Protein AF-A0A6C0JL70-F1 (afdb_monomer_lite)

pLDDT: mean 78.95, std 21.47, range [24.7, 98.5]

Radius of gyration: 22.07 Å; chains: 1; bounding box: 58×32×61 Å

Secondary structure (DSSP, 8-state):
-HHHHHHH--SS-SSS-HHHHHTS--TT--S-EEEEGGGGG--SHHHHHHHHHTT----EEEETTEEEETTTTEEESSHHHHHHHTT--GGGEEEEE--TTSB-TTSPBPPPEEEEHHHHHHHTTPPPPPP--PPTTPPEEEEEE-TTS-EEEEEP-------S-SS-------------STT-----SSGGGSPTT-EEEEEE-

Sequence (205 aa):
MDNFLLNKWNGYNFGKTFAEIANGDDMYTNDPYFFLDRELDYTNRKEWLEAKRNGLIRHVKPYRKKWLDYVVGKEFNTLQEWVTDCGGTLDDVRYGVNRVHQTNWRGQPLQAKLVCLSHFLRQIGYEEARHINVPVGKVVSCRIENPDGSAVIGSTINKWAMPIHTDRQYIHDIIRFPMNNGGRDEYYYCPSEMPKGTKVVFSYD

Foldseek 3Di:
DLQQQLVLDPPFDSVDDPCLLLVHPDPPQGRKWKWFQQLLVQQEQVSNVVCLVVVQTWTWDHDPCWIAGPSVGDTHNDPQRRQVVNVHGLQRMWITDDQSHDADPVRHGDHTRTDRPVSNCVSSPNDDDDDDDDPPPWFKKKWKQAPVRDIFTFGQPPPDPDPDDDPDDPPPRQGWTADPDDDDRDTDRDPVVGPPPMDMDMDID

Structure (mmCIF, N/CA/C/O backbone):
data_AF-A0A6C0JL70-F1
#
_entry.id   AF-A0A6C0JL70-F1
#
loop_
_atom_site.group_PDB
_atom_site.id
_atom_site.type_symbol
_atom_site.label_atom_id
_atom_site.label_alt_id
_atom_site.label_comp_id
_atom_site.label_asym_id
_atom_site.label_entity_id
_atom_site.label_seq_id
_atom_site.pdbx_PDB_ins_code
_atom_site.Cartn_x
_atom_site.Cartn_y
_atom_site.Cartn_z
_atom_site.occupancy
_atom_site.B_iso_or_equiv
_atom_site.auth_seq_id
_atom_site.auth_comp_id
_atom_site.auth_asym_id
_atom_site.auth_atom_id
_atom_site.pdbx_PDB_model_num
ATOM 1 N N . MET A 1 1 ? -7.262 -0.945 9.365 1.00 89.88 1 MET A N 1
ATOM 2 C CA . MET A 1 1 ? -5.961 -0.650 8.728 1.00 89.88 1 MET A CA 1
ATOM 3 C C . MET A 1 1 ? -5.895 0.746 8.104 1.00 89.88 1 MET A C 1
ATOM 5 O O . MET A 1 1 ? -5.068 1.533 8.540 1.00 89.88 1 MET A O 1
ATOM 9 N N . ASP A 1 2 ? -6.743 1.094 7.131 1.00 93.00 2 ASP A N 1
ATOM 10 C CA . ASP A 1 2 ? -6.617 2.335 6.338 1.00 93.00 2 ASP A CA 1
ATOM 11 C C . ASP A 1 2 ? -6.534 3.624 7.150 1.00 93.00 2 ASP A C 1
ATOM 13 O O . ASP A 1 2 ? -5.561 4.360 7.022 1.00 93.00 2 ASP A O 1
ATOM 17 N N . ASN A 1 3 ? -7.501 3.873 8.038 1.00 89.88 3 ASN A N 1
ATOM 18 C CA . ASN A 1 3 ? -7.495 5.076 8.878 1.00 89.88 3 ASN A CA 1
ATOM 19 C C . ASN A 1 3 ? -6.218 5.181 9.720 1.00 89.88 3 ASN A C 1
ATOM 21 O O . ASN A 1 3 ? -5.673 6.268 9.874 1.00 89.88 3 ASN A O 1
ATOM 25 N N . PHE A 1 4 ? -5.708 4.053 10.225 1.00 91.88 4 PHE A N 1
ATOM 26 C CA . PHE A 1 4 ? -4.444 4.027 10.955 1.00 91.88 4 PHE A CA 1
ATOM 27 C C . PHE A 1 4 ? -3.279 4.464 10.056 1.00 91.88 4 PHE A C 1
ATOM 29 O O . PHE A 1 4 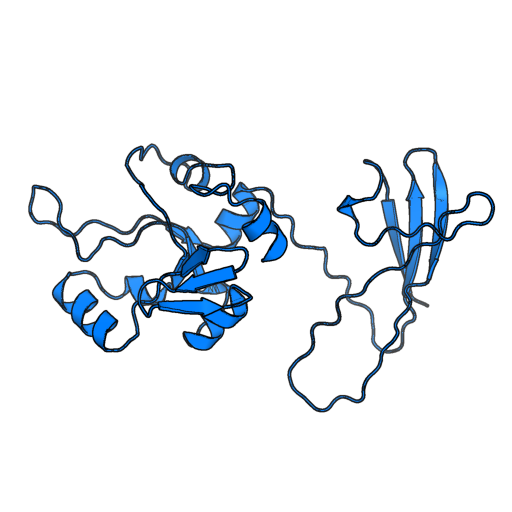? -2.527 5.358 10.435 1.00 91.88 4 PHE A O 1
ATOM 36 N N . LEU A 1 5 ? -3.162 3.891 8.853 1.00 93.69 5 LEU A N 1
ATOM 37 C CA . LEU A 1 5 ? -2.104 4.235 7.898 1.00 93.69 5 LEU A CA 1
ATOM 38 C C . LEU A 1 5 ? -2.181 5.699 7.460 1.00 93.69 5 LEU A C 1
ATOM 40 O O . LEU A 1 5 ? -1.180 6.411 7.508 1.00 93.69 5 LEU A O 1
ATOM 44 N N . LEU A 1 6 ? -3.370 6.163 7.078 1.00 93.00 6 LEU A N 1
ATOM 45 C CA . LEU A 1 6 ? -3.597 7.530 6.615 1.00 93.00 6 LEU A CA 1
ATOM 46 C C . LEU A 1 6 ? -3.336 8.563 7.718 1.00 93.00 6 LEU A C 1
ATOM 48 O O . LEU A 1 6 ? -2.805 9.629 7.421 1.00 93.00 6 LEU A O 1
ATOM 52 N N . ASN A 1 7 ? -3.645 8.243 8.979 1.00 91.38 7 ASN A N 1
ATOM 53 C CA . ASN A 1 7 ? -3.335 9.106 10.123 1.00 91.38 7 ASN A CA 1
ATOM 54 C C . ASN A 1 7 ? -1.847 9.066 10.511 1.00 91.38 7 ASN A C 1
ATOM 56 O O . ASN A 1 7 ? -1.322 10.055 11.017 1.00 91.38 7 ASN A O 1
ATOM 60 N N . LYS A 1 8 ? -1.157 7.939 10.286 1.00 93.00 8 LYS A N 1
ATOM 61 C CA . LYS A 1 8 ? 0.294 7.802 10.510 1.00 93.00 8 LYS A CA 1
ATOM 62 C C . LYS A 1 8 ? 1.136 8.521 9.458 1.00 93.00 8 LYS A C 1
ATOM 64 O O . LYS A 1 8 ? 2.293 8.832 9.736 1.00 93.00 8 LYS A O 1
ATOM 69 N N . TRP A 1 9 ? 0.594 8.740 8.264 1.00 94.00 9 TRP A N 1
ATOM 70 C CA . TRP A 1 9 ? 1.307 9.367 7.159 1.00 94.00 9 TRP A CA 1
ATOM 71 C C . TRP A 1 9 ? 1.554 10.860 7.409 1.00 94.00 9 TRP A C 1
ATOM 73 O O . TRP A 1 9 ? 0.617 11.652 7.491 1.00 94.00 9 TRP A O 1
ATOM 83 N N . ASN A 1 10 ? 2.824 11.266 7.460 1.00 90.62 10 ASN A N 1
ATOM 84 C CA . ASN A 1 10 ? 3.228 12.661 7.697 1.00 90.62 10 ASN A CA 1
ATOM 85 C C . ASN A 1 10 ? 3.577 13.445 6.415 1.00 90.62 10 ASN A C 1
ATOM 87 O O . ASN A 1 10 ? 4.132 14.538 6.498 1.00 90.62 10 ASN A O 1
ATOM 91 N N . GLY A 1 11 ? 3.291 12.887 5.235 1.00 89.75 11 GLY A N 1
ATOM 92 C CA . GLY A 1 11 ? 3.696 13.451 3.942 1.00 89.75 11 GLY A CA 1
ATOM 93 C C . GLY A 1 11 ? 4.930 12.790 3.327 1.00 89.75 11 GLY A C 1
ATOM 94 O O . GLY A 1 11 ? 5.100 12.886 2.114 1.00 89.75 11 GLY A O 1
ATOM 95 N N . TYR A 1 12 ? 5.730 12.080 4.128 1.00 87.31 12 TYR A N 1
ATOM 96 C CA . TYR A 1 12 ? 6.974 11.434 3.690 1.00 87.31 12 TYR A CA 1
ATOM 97 C C . TYR A 1 12 ? 7.084 9.969 4.122 1.00 87.31 12 TYR A C 1
ATOM 99 O O . TYR A 1 12 ? 7.612 9.140 3.384 1.00 87.31 12 TYR A O 1
ATOM 107 N N . ASN A 1 13 ? 6.622 9.636 5.329 1.00 92.06 13 ASN A N 1
ATOM 108 C CA . ASN A 1 13 ? 6.686 8.289 5.886 1.00 92.06 13 ASN A CA 1
ATOM 109 C C . ASN A 1 13 ? 5.572 8.036 6.923 1.00 92.06 13 ASN A C 1
ATOM 111 O O . ASN A 1 13 ? 4.728 8.894 7.183 1.00 92.06 13 ASN A O 1
ATOM 115 N N . PHE A 1 14 ? 5.581 6.841 7.520 1.00 94.81 14 PHE A N 1
ATOM 116 C CA . PHE A 1 14 ? 4.606 6.387 8.524 1.00 94.81 14 PHE A CA 1
ATOM 117 C C . PHE A 1 14 ? 5.171 6.432 9.955 1.00 94.81 14 PHE A C 1
ATOM 119 O O . PHE A 1 14 ? 4.911 5.553 10.778 1.00 94.81 14 PHE A O 1
ATOM 126 N N . GLY A 1 15 ? 6.007 7.431 10.252 1.00 93.19 15 GLY A N 1
ATOM 127 C CA . GLY A 1 15 ? 6.705 7.579 11.534 1.00 93.19 15 GLY A CA 1
ATOM 128 C C . GLY A 1 15 ? 7.980 6.741 11.672 1.00 93.19 15 GLY A C 1
ATOM 129 O O . GLY A 1 15 ? 8.641 6.830 12.699 1.00 93.19 15 GLY A O 1
ATOM 130 N N . LYS A 1 16 ? 8.319 5.951 10.650 1.00 93.12 16 LYS A N 1
ATOM 131 C CA . LYS A 1 16 ? 9.600 5.259 10.474 1.00 93.12 16 LYS A CA 1
ATOM 132 C C . LYS A 1 16 ? 10.028 5.368 9.017 1.00 93.12 16 LYS A C 1
ATOM 134 O O . LYS A 1 16 ? 9.185 5.303 8.118 1.00 93.12 16 LYS A O 1
ATOM 139 N N . THR A 1 17 ? 11.319 5.526 8.783 1.00 92.75 17 THR A N 1
ATOM 140 C CA . THR A 1 17 ? 11.943 5.425 7.462 1.00 92.75 17 THR A CA 1
ATOM 141 C C . T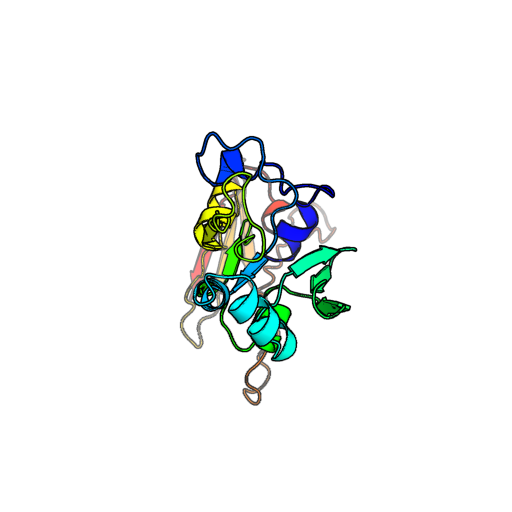HR A 1 17 ? 11.836 3.999 6.920 1.00 92.75 17 THR A C 1
ATOM 143 O O . THR A 1 17 ? 11.630 3.038 7.664 1.00 92.75 17 THR A O 1
ATOM 146 N N . PHE A 1 18 ? 11.988 3.839 5.603 1.00 92.62 18 PHE A N 1
ATOM 147 C CA . PHE A 1 18 ? 12.009 2.500 5.015 1.00 92.62 18 PHE A CA 1
ATOM 148 C C . PHE A 1 18 ? 13.196 1.667 5.518 1.00 92.62 18 PHE A C 1
ATOM 150 O O . PHE A 1 18 ? 13.017 0.484 5.779 1.00 92.62 18 PHE A O 1
ATOM 157 N N . ALA A 1 19 ? 14.367 2.281 5.719 1.00 91.38 19 ALA A N 1
ATOM 158 C CA . ALA A 1 19 ? 15.552 1.624 6.273 1.00 91.38 19 ALA A CA 1
ATOM 159 C C . ALA A 1 19 ? 15.268 0.982 7.645 1.00 91.38 19 ALA A C 1
ATOM 161 O O . ALA A 1 19 ? 15.552 -0.198 7.852 1.00 91.38 19 ALA A O 1
ATOM 162 N N . GLU A 1 20 ? 14.607 1.724 8.542 1.00 93.06 20 GLU A N 1
ATOM 163 C CA . GLU A 1 20 ? 14.184 1.223 9.858 1.00 93.06 20 GLU A CA 1
ATOM 164 C C . GLU A 1 20 ? 13.152 0.093 9.754 1.00 93.06 20 GLU A C 1
ATOM 166 O O . GLU A 1 20 ? 13.172 -0.838 10.553 1.00 93.06 20 GLU A O 1
ATOM 171 N N . ILE A 1 21 ? 12.240 0.156 8.781 1.00 93.75 21 ILE A N 1
ATOM 172 C CA . ILE A 1 21 ? 11.229 -0.889 8.559 1.00 93.75 21 ILE A CA 1
ATOM 173 C C . ILE A 1 21 ? 11.872 -2.158 7.983 1.00 93.75 21 ILE A C 1
ATOM 175 O O . ILE A 1 21 ? 11.523 -3.262 8.391 1.00 93.75 21 ILE A O 1
ATOM 179 N N . ALA A 1 22 ? 12.792 -2.009 7.033 1.00 91.12 22 ALA A N 1
ATOM 180 C CA . ALA A 1 22 ? 13.439 -3.109 6.328 1.00 91.12 22 ALA A CA 1
ATOM 181 C C . ALA A 1 22 ? 14.628 -3.715 7.095 1.00 91.12 22 ALA A C 1
ATOM 183 O O . ALA A 1 22 ? 15.179 -4.715 6.643 1.00 91.12 22 ALA A O 1
ATOM 184 N N . ASN A 1 23 ? 15.012 -3.143 8.244 1.00 87.50 23 ASN A N 1
ATOM 185 C CA . ASN A 1 23 ? 16.219 -3.494 9.004 1.00 87.50 23 ASN A CA 1
ATOM 186 C C . ASN A 1 23 ? 17.493 -3.462 8.139 1.00 87.50 23 ASN A C 1
ATOM 188 O O . ASN A 1 23 ? 18.307 -4.383 8.193 1.00 87.50 23 ASN A O 1
ATOM 192 N N . GLY A 1 24 ? 17.645 -2.433 7.303 1.00 81.50 24 GLY A N 1
ATOM 193 C CA . GLY A 1 24 ? 18.775 -2.316 6.380 1.00 81.50 24 GLY A CA 1
ATOM 194 C C . GLY A 1 24 ? 19.428 -0.938 6.406 1.00 81.50 24 GLY A C 1
ATOM 195 O O . GLY A 1 24 ? 18.759 0.061 6.642 1.00 81.50 24 GLY A O 1
ATOM 196 N N . ASP A 1 25 ? 20.719 -0.884 6.075 1.00 69.38 25 ASP A N 1
ATOM 197 C CA . ASP A 1 25 ? 21.550 0.336 6.076 1.00 69.38 25 ASP A CA 1
ATOM 198 C C . ASP A 1 25 ? 21.292 1.286 4.889 1.00 69.38 25 ASP A C 1
ATOM 200 O O . ASP A 1 25 ? 22.091 2.177 4.591 1.00 69.38 25 ASP A O 1
ATOM 204 N N . ASP A 1 26 ? 20.200 1.100 4.145 1.00 66.44 26 ASP A N 1
ATOM 205 C CA . ASP A 1 26 ? 20.019 1.815 2.888 1.00 66.44 26 ASP A CA 1
ATOM 206 C C . ASP A 1 26 ? 19.427 3.215 3.073 1.00 66.44 26 ASP A C 1
ATOM 208 O O . ASP A 1 26 ? 18.211 3.420 3.046 1.00 66.44 26 ASP A O 1
ATOM 212 N N . MET A 1 27 ? 20.322 4.196 3.188 1.00 57.25 27 MET A N 1
ATOM 213 C CA . MET A 1 27 ? 19.994 5.621 3.296 1.00 57.25 27 MET A CA 1
ATOM 214 C C . MET A 1 27 ? 19.335 6.213 2.035 1.00 57.25 27 MET A C 1
ATOM 216 O O . MET A 1 27 ? 18.880 7.353 2.078 1.00 57.25 27 MET A O 1
ATOM 220 N N . TYR A 1 28 ? 19.267 5.480 0.914 1.00 61.19 28 TYR A N 1
ATOM 221 C CA . TYR A 1 28 ? 18.862 6.033 -0.389 1.00 61.19 28 TYR A CA 1
ATOM 222 C C . TYR A 1 28 ? 17.482 5.592 -0.878 1.00 61.19 28 TYR A C 1
ATOM 224 O O . TYR A 1 28 ? 17.118 5.845 -2.031 1.00 61.19 28 TYR A O 1
ATOM 232 N N . THR A 1 29 ? 16.678 4.965 -0.018 1.00 71.81 29 THR A N 1
ATOM 233 C CA . THR A 1 29 ? 15.314 4.577 -0.392 1.00 71.81 29 THR A CA 1
ATOM 234 C C . THR A 1 29 ? 14.353 5.763 -0.268 1.00 71.81 29 THR A C 1
ATOM 236 O O . THR A 1 29 ? 13.529 5.823 0.644 1.00 71.81 29 THR A O 1
ATOM 239 N N . ASN A 1 30 ? 14.474 6.731 -1.180 1.00 77.25 30 ASN A N 1
ATOM 240 C CA . ASN A 1 30 ? 13.560 7.870 -1.244 1.00 77.25 30 ASN A CA 1
ATOM 241 C C . ASN A 1 30 ? 12.204 7.435 -1.823 1.00 77.25 30 ASN A C 1
ATOM 243 O O . ASN A 1 30 ? 12.140 6.753 -2.852 1.00 77.25 30 ASN A O 1
ATOM 247 N N . ASP A 1 31 ? 11.134 7.873 -1.159 1.00 88.31 31 ASP A N 1
ATOM 248 C CA . ASP A 1 31 ? 9.734 7.709 -1.559 1.00 88.31 31 ASP A CA 1
ATOM 249 C C . ASP A 1 31 ? 9.292 6.250 -1.782 1.00 88.31 31 ASP A C 1
ATOM 251 O O . ASP A 1 31 ? 8.969 5.865 -2.913 1.00 88.31 31 ASP A O 1
ATOM 255 N N . PRO A 1 32 ? 9.260 5.420 -0.721 1.00 94.50 32 PRO A N 1
ATOM 256 C CA . PRO A 1 32 ? 8.637 4.105 -0.795 1.00 94.50 32 PRO A CA 1
ATOM 257 C C . PRO A 1 32 ? 7.135 4.219 -1.101 1.00 94.50 32 PRO A C 1
ATOM 259 O O . PRO A 1 32 ? 6.462 5.187 -0.738 1.00 94.50 32 PRO A O 1
ATOM 262 N N . TYR A 1 33 ? 6.599 3.198 -1.755 1.00 96.75 33 TYR A N 1
ATOM 263 C CA . TYR A 1 33 ? 5.195 3.094 -2.138 1.00 96.75 33 TYR A CA 1
ATOM 264 C C . TYR A 1 33 ? 4.703 1.659 -1.968 1.00 96.75 33 TYR A C 1
ATOM 266 O O . TYR A 1 33 ? 5.491 0.732 -1.759 1.00 96.75 33 TYR A O 1
ATOM 27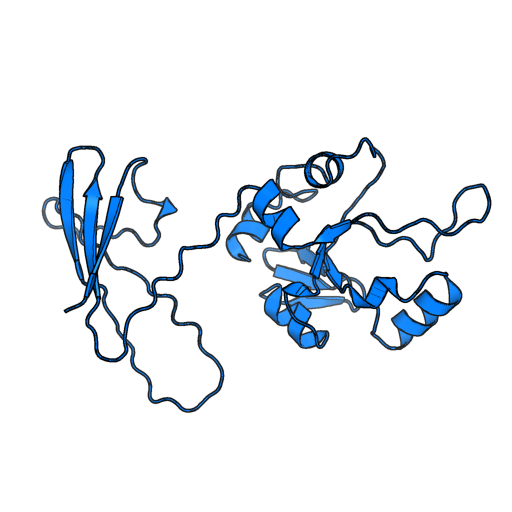4 N N . PHE A 1 34 ? 3.386 1.481 -2.048 1.00 98.06 34 PHE A N 1
ATOM 275 C CA . PHE A 1 34 ? 2.786 0.156 -2.103 1.00 98.06 34 PHE A CA 1
ATOM 276 C C . PHE A 1 34 ? 2.650 -0.291 -3.557 1.00 98.06 34 PHE A C 1
ATOM 278 O O . PHE A 1 34 ? 2.284 0.503 -4.425 1.00 98.06 34 PHE A O 1
ATOM 285 N N . PHE A 1 35 ? 2.954 -1.556 -3.814 1.00 98.12 35 PHE A N 1
ATOM 286 C CA . PHE A 1 35 ? 2.847 -2.200 -5.123 1.00 98.12 35 PHE A CA 1
ATOM 287 C C . PHE A 1 35 ? 2.509 -3.685 -4.940 1.00 98.12 35 PHE A C 1
ATOM 289 O O . PHE A 1 35 ? 2.512 -4.183 -3.811 1.00 98.12 35 PHE A O 1
ATOM 296 N N . LEU A 1 36 ? 2.178 -4.384 -6.025 1.00 98.00 36 LEU A N 1
ATOM 297 C CA . LEU A 1 36 ? 1.817 -5.804 -5.971 1.00 98.00 36 LEU A CA 1
ATOM 298 C C . LEU A 1 36 ? 3.008 -6.717 -6.268 1.00 98.00 36 LEU A C 1
ATOM 300 O O . LEU A 1 36 ? 3.853 -6.390 -7.097 1.00 98.00 36 LEU A O 1
ATOM 304 N N . ASP A 1 37 ? 3.033 -7.892 -5.642 1.00 97.69 37 ASP A N 1
ATOM 305 C CA . ASP A 1 37 ? 4.117 -8.874 -5.768 1.00 97.69 37 ASP A CA 1
ATOM 306 C C . ASP A 1 37 ? 4.377 -9.299 -7.216 1.00 97.69 37 ASP A C 1
ATOM 308 O O . ASP A 1 37 ? 5.526 -9.415 -7.626 1.00 97.69 37 ASP A O 1
ATOM 312 N N . ARG A 1 38 ? 3.318 -9.405 -8.030 1.00 97.38 38 ARG A N 1
ATOM 313 C CA . ARG A 1 38 ? 3.410 -9.703 -9.472 1.00 97.38 38 ARG A CA 1
ATOM 314 C C . ARG A 1 38 ? 4.312 -8.747 -10.258 1.00 97.38 38 ARG A C 1
ATOM 316 O O . ARG A 1 38 ? 4.753 -9.060 -11.354 1.00 97.38 38 ARG A O 1
ATOM 323 N N . GLU A 1 39 ? 4.563 -7.540 -9.750 1.00 96.81 39 GLU A N 1
ATOM 324 C CA . GLU A 1 39 ? 5.460 -6.597 -10.421 1.00 96.81 39 GLU A CA 1
ATOM 325 C C . GLU A 1 39 ? 6.933 -7.004 -10.344 1.00 96.81 39 GLU A C 1
ATOM 327 O O . GLU A 1 39 ? 7.761 -6.429 -11.054 1.00 96.81 39 GLU A O 1
ATOM 332 N N . LEU A 1 40 ? 7.270 -7.955 -9.471 1.00 95.94 40 LEU A N 1
ATOM 333 C CA . LEU A 1 40 ? 8.618 -8.494 -9.326 1.00 95.94 40 LEU A CA 1
ATOM 334 C C . LEU A 1 40 ? 8.990 -9.462 -10.453 1.00 95.94 40 LEU A C 1
ATOM 336 O O . LEU A 1 40 ? 10.177 -9.710 -10.656 1.00 95.94 40 LEU A O 1
ATOM 340 N N . ASP A 1 41 ? 8.009 -9.932 -11.226 1.00 96.50 41 ASP A N 1
ATOM 341 C CA . ASP A 1 41 ? 8.231 -10.799 -12.387 1.00 96.50 41 ASP A CA 1
ATOM 342 C C . ASP A 1 41 ? 8.936 -10.063 -13.543 1.00 96.50 41 ASP A C 1
ATOM 344 O O . ASP A 1 41 ? 9.476 -10.690 -14.453 1.00 96.50 41 ASP A O 1
ATOM 348 N N . TYR A 1 42 ? 8.962 -8.724 -13.511 1.00 94.88 42 TYR A N 1
ATOM 349 C CA . TYR A 1 42 ? 9.587 -7.891 -14.537 1.00 94.88 42 TYR A CA 1
ATOM 350 C C . TYR A 1 42 ? 10.962 -7.422 -14.074 1.00 94.88 42 TYR A C 1
ATOM 352 O O . TYR A 1 42 ? 11.090 -6.584 -13.182 1.00 94.88 42 TYR A O 1
ATOM 360 N N . THR A 1 43 ? 12.013 -7.924 -14.712 1.00 92.31 43 THR A N 1
ATOM 361 C CA . THR A 1 43 ? 13.390 -7.775 -14.200 1.00 92.31 43 THR A CA 1
ATOM 362 C C . THR A 1 43 ? 14.204 -6.716 -14.936 1.00 92.31 43 THR A C 1
ATOM 364 O O . THR A 1 43 ? 15.310 -6.361 -14.523 1.00 92.31 43 THR A O 1
ATOM 367 N N . ASN A 1 44 ? 13.664 -6.182 -16.033 1.00 91.50 44 ASN A N 1
ATOM 368 C CA . ASN A 1 44 ? 14.317 -5.163 -16.839 1.00 91.50 44 ASN A CA 1
ATOM 369 C C . ASN A 1 44 ? 13.343 -4.092 -17.343 1.00 91.50 44 ASN A C 1
ATOM 371 O O . ASN A 1 44 ? 12.120 -4.232 -17.324 1.00 91.50 44 ASN A O 1
ATOM 375 N N . ARG A 1 45 ? 13.911 -2.992 -17.846 1.00 93.62 45 ARG A N 1
ATOM 376 C CA . ARG A 1 45 ? 13.156 -1.829 -18.328 1.00 93.62 45 ARG A CA 1
ATOM 377 C C . ARG A 1 45 ? 12.180 -2.149 -19.460 1.00 93.62 45 ARG A C 1
ATOM 379 O O . ARG A 1 45 ? 11.120 -1.531 -19.506 1.00 93.62 45 ARG A O 1
ATOM 386 N N . LYS A 1 46 ? 12.535 -3.043 -20.387 1.00 94.94 46 LYS A N 1
ATOM 387 C CA . LYS A 1 46 ? 11.685 -3.356 -21.545 1.00 94.94 46 LYS A CA 1
ATOM 388 C C . LYS A 1 46 ? 10.412 -4.062 -21.081 1.00 94.94 46 LYS A C 1
ATOM 390 O O . LYS A 1 46 ? 9.325 -3.572 -21.372 1.00 94.94 46 LYS A O 1
ATOM 395 N N . GLU A 1 47 ? 10.570 -5.132 -20.307 1.00 95.56 47 GLU A N 1
ATOM 396 C CA . GLU A 1 47 ? 9.468 -5.881 -19.690 1.00 95.56 47 GLU A CA 1
ATOM 397 C C . GLU A 1 47 ? 8.591 -4.979 -18.824 1.00 95.56 47 GLU A C 1
ATOM 399 O O . GLU A 1 47 ? 7.374 -4.961 -18.978 1.00 95.56 47 GLU A O 1
ATOM 404 N N . TRP A 1 48 ? 9.206 -4.152 -17.976 1.00 96.00 48 TRP A N 1
ATOM 405 C CA . TRP A 1 48 ? 8.470 -3.244 -17.099 1.00 96.00 48 TRP A CA 1
ATOM 406 C C . TRP A 1 48 ? 7.625 -2.226 -17.879 1.00 96.00 48 TRP A C 1
ATOM 408 O O . TRP A 1 48 ? 6.489 -1.937 -17.506 1.00 96.00 48 TRP A O 1
ATOM 418 N N . LEU A 1 49 ? 8.152 -1.671 -18.978 1.00 95.88 49 LEU A N 1
ATOM 419 C CA . LEU A 1 49 ? 7.409 -0.721 -19.815 1.00 95.88 49 LEU A CA 1
ATOM 420 C C . LEU A 1 49 ? 6.226 -1.382 -20.526 1.00 95.88 49 LEU A C 1
ATOM 422 O O . LEU A 1 49 ? 5.173 -0.759 -20.657 1.00 95.88 49 LEU A O 1
ATOM 426 N N . GLU A 1 50 ? 6.395 -2.617 -20.986 1.00 97.56 50 GLU A N 1
ATOM 427 C CA . GLU A 1 50 ? 5.326 -3.404 -21.597 1.00 97.56 50 GLU A CA 1
ATOM 428 C C . GLU A 1 50 ? 4.240 -3.749 -20.571 1.00 97.56 50 GLU A C 1
ATOM 430 O O . GLU A 1 50 ? 3.071 -3.422 -20.777 1.00 97.56 50 GLU A O 1
ATOM 435 N N . ALA A 1 51 ? 4.635 -4.271 -19.410 1.00 97.25 51 ALA A N 1
ATOM 436 C CA . ALA A 1 51 ? 3.748 -4.544 -18.286 1.00 97.25 51 ALA A CA 1
ATOM 437 C C . ALA A 1 51 ? 2.974 -3.294 -17.841 1.00 97.25 51 ALA A C 1
ATOM 439 O O . ALA A 1 51 ? 1.768 -3.355 -17.602 1.00 97.25 51 ALA A O 1
ATOM 440 N N . LYS A 1 52 ? 3.636 -2.130 -17.792 1.00 96.75 52 LYS A N 1
ATOM 441 C CA . LYS A 1 52 ? 2.994 -0.855 -17.456 1.00 96.75 52 LYS A CA 1
ATOM 442 C C . LYS A 1 52 ? 1.926 -0.461 -18.474 1.00 96.75 52 LYS A C 1
ATOM 444 O O . LYS A 1 52 ? 0.853 -0.023 -18.070 1.00 96.75 52 LYS A O 1
ATOM 449 N N . ARG A 1 53 ? 2.188 -0.616 -19.777 1.00 96.94 53 ARG A N 1
ATOM 450 C CA . ARG A 1 53 ? 1.188 -0.343 -20.830 1.00 96.94 53 ARG A CA 1
ATOM 451 C C . ARG A 1 53 ? -0.023 -1.265 -20.720 1.00 96.94 53 ARG A C 1
ATOM 453 O O . ARG A 1 53 ? -1.134 -0.825 -20.985 1.00 96.94 53 ARG A O 1
ATOM 460 N N . ASN A 1 54 ? 0.199 -2.495 -20.270 1.00 97.19 54 ASN A N 1
ATOM 461 C CA . ASN A 1 54 ? -0.843 -3.493 -20.052 1.00 97.19 54 ASN A CA 1
ATOM 462 C C . ASN A 1 54 ? -1.536 -3.362 -18.679 1.00 97.19 54 ASN A C 1
ATOM 464 O O . ASN A 1 54 ? -2.353 -4.206 -18.327 1.00 97.19 54 ASN A O 1
ATOM 468 N N . GLY A 1 55 ? -1.217 -2.330 -17.885 1.00 96.50 55 GLY A N 1
ATOM 469 C CA . GLY A 1 55 ? -1.844 -2.081 -16.581 1.00 96.50 55 GLY A CA 1
ATOM 470 C C . GLY A 1 55 ? -1.393 -3.011 -15.448 1.00 96.50 55 GLY A C 1
ATOM 471 O O . GLY A 1 55 ? -2.028 -3.038 -14.395 1.00 96.50 55 GLY A O 1
ATOM 472 N N . LEU A 1 56 ? -0.305 -3.764 -15.638 1.00 97.44 56 LEU A N 1
ATOM 473 C CA . LEU A 1 56 ? 0.201 -4.739 -14.662 1.00 97.44 56 LEU A CA 1
ATOM 474 C C . LEU A 1 56 ? 1.072 -4.092 -13.575 1.00 97.44 56 LEU A C 1
ATOM 476 O O . LEU A 1 56 ? 1.118 -4.603 -12.457 1.00 97.44 56 LEU A O 1
ATOM 480 N N . ILE A 1 57 ? 1.686 -2.945 -13.885 1.00 98.00 57 ILE A N 1
ATOM 481 C CA . ILE A 1 57 ? 2.430 -2.101 -12.939 1.00 98.00 57 ILE A CA 1
ATOM 482 C C . ILE A 1 57 ? 1.481 -1.069 -12.318 1.00 98.00 57 ILE A C 1
ATOM 484 O O . ILE A 1 57 ? 0.943 -0.227 -13.042 1.00 98.00 57 ILE A O 1
ATOM 488 N N . ARG A 1 58 ? 1.285 -1.108 -10.997 1.00 98.00 58 ARG A N 1
ATOM 489 C CA . ARG A 1 58 ? 0.318 -0.287 -10.254 1.00 98.00 58 ARG A CA 1
ATOM 490 C C . ARG A 1 58 ? 0.917 0.115 -8.908 1.00 98.00 58 ARG A C 1
ATOM 492 O O . ARG A 1 58 ? 1.205 -0.731 -8.073 1.00 98.00 58 ARG A O 1
ATOM 499 N N . HIS A 1 59 ? 1.083 1.412 -8.661 1.00 97.62 59 HIS A N 1
ATOM 500 C CA . HIS A 1 59 ? 1.712 1.897 -7.425 1.00 97.62 59 HIS A CA 1
ATOM 501 C C . HIS A 1 59 ? 0.788 2.851 -6.699 1.00 97.62 59 HIS A C 1
ATOM 503 O O . HIS A 1 59 ? 0.295 3.796 -7.313 1.00 97.62 59 HIS A O 1
ATOM 509 N N . VAL A 1 60 ? 0.621 2.669 -5.393 1.00 98.19 60 VAL A N 1
ATOM 510 C CA . VAL A 1 60 ? -0.275 3.495 -4.582 1.00 98.19 60 VAL A CA 1
ATOM 511 C C . VAL A 1 60 ? 0.439 4.122 -3.388 1.00 98.19 60 VAL A C 1
ATOM 513 O O . VAL A 1 60 ? 1.356 3.546 -2.797 1.00 98.19 60 VAL A O 1
ATOM 516 N N . LYS A 1 61 ? 0.010 5.334 -3.024 1.00 97.06 61 LYS A N 1
ATOM 517 C CA . LYS A 1 61 ? 0.468 6.055 -1.830 1.00 97.06 61 LYS A CA 1
ATOM 518 C C . LYS A 1 61 ? -0.669 6.839 -1.168 1.00 97.06 61 LYS A C 1
ATOM 520 O O . LYS A 1 61 ? -1.633 7.189 -1.855 1.00 97.06 61 LYS A O 1
ATOM 525 N N . PRO A 1 62 ? -0.560 7.173 0.128 1.00 97.44 62 PRO A N 1
ATOM 526 C CA . PRO A 1 62 ? -1.489 8.093 0.767 1.00 97.44 62 PRO A CA 1
ATOM 527 C C . PRO A 1 62 ? -1.529 9.454 0.061 1.00 97.44 62 PRO A C 1
ATOM 529 O O . PRO A 1 62 ? -0.495 10.053 -0.242 1.00 97.44 62 PRO A O 1
ATOM 532 N N . TYR A 1 63 ? -2.731 9.968 -0.174 1.00 96.31 63 TYR A N 1
ATOM 533 C CA . TYR A 1 63 ? -2.967 11.280 -0.766 1.00 96.31 63 TYR A CA 1
ATOM 534 C C . TYR A 1 63 ? -4.309 11.830 -0.287 1.00 96.31 63 TYR A C 1
ATOM 536 O O . TYR A 1 63 ? -5.340 11.206 -0.499 1.00 96.31 63 TYR A O 1
ATOM 544 N N . ARG A 1 64 ? -4.313 12.997 0.374 1.00 93.81 64 ARG A N 1
ATOM 545 C CA . ARG A 1 64 ? -5.542 13.692 0.822 1.00 93.81 64 ARG A CA 1
ATOM 546 C C . ARG A 1 64 ? -6.545 12.791 1.571 1.00 93.81 64 ARG A C 1
ATOM 548 O O . ARG A 1 64 ? -7.736 12.814 1.278 1.00 93.81 64 ARG A O 1
ATOM 555 N N . LYS A 1 65 ? -6.065 12.014 2.553 1.00 93.06 65 LYS A N 1
ATOM 556 C CA . LYS A 1 65 ? -6.865 11.028 3.321 1.00 93.06 65 LYS A CA 1
ATOM 557 C C . LYS A 1 65 ? -7.502 9.923 2.459 1.00 93.06 65 LYS A C 1
ATOM 559 O O . LYS A 1 65 ? -8.509 9.340 2.841 1.00 93.06 65 LYS A O 1
ATOM 564 N N . LYS A 1 66 ? -6.909 9.647 1.303 1.00 96.69 66 LYS A N 1
ATOM 565 C CA . LYS A 1 66 ? -7.249 8.567 0.378 1.00 96.69 66 LYS A CA 1
ATOM 566 C C . LYS A 1 66 ? -5.971 7.878 -0.094 1.00 96.69 66 LYS A C 1
ATOM 568 O O . LYS A 1 66 ? -4.870 8.210 0.351 1.00 96.69 66 LYS A O 1
ATOM 573 N N . TRP A 1 67 ? -6.120 6.966 -1.041 1.00 98.19 67 TRP A N 1
ATOM 574 C CA . TRP A 1 67 ? -5.043 6.248 -1.704 1.00 98.19 67 TRP A CA 1
ATOM 575 C C . TRP A 1 67 ? -4.983 6.647 -3.178 1.00 98.19 67 TRP A C 1
ATOM 577 O O . TRP A 1 67 ? -5.949 6.452 -3.908 1.00 98.19 67 TRP A O 1
ATOM 587 N N . LEU A 1 68 ? -3.870 7.229 -3.624 1.00 98.19 68 LEU A N 1
ATOM 588 C CA . LEU A 1 68 ? -3.661 7.617 -5.020 1.00 98.19 68 LEU A CA 1
ATOM 589 C C . LEU A 1 68 ? -2.782 6.588 -5.716 1.00 98.19 68 LEU A C 1
ATOM 591 O O . LEU A 1 68 ? -1.596 6.471 -5.392 1.00 98.19 68 LEU A O 1
ATOM 595 N N . ASP A 1 69 ? -3.349 5.905 -6.704 1.00 98.50 69 ASP A N 1
ATOM 596 C CA . ASP A 1 69 ? -2.572 5.176 -7.692 1.00 98.50 69 ASP A CA 1
ATOM 597 C C . ASP A 1 69 ? -2.011 6.177 -8.697 1.00 98.50 69 ASP A C 1
ATOM 599 O O . ASP A 1 69 ? -2.707 6.656 -9.596 1.00 98.50 69 ASP A O 1
ATOM 603 N N . TYR A 1 70 ? -0.750 6.549 -8.508 1.00 97.12 70 TYR A N 1
ATOM 604 C CA . TYR A 1 70 ? -0.122 7.600 -9.303 1.00 97.12 70 TYR A CA 1
ATOM 605 C C . TYR A 1 70 ? 0.356 7.102 -10.672 1.00 97.12 70 TYR A C 1
ATOM 607 O O . TYR A 1 70 ? 0.807 7.912 -11.483 1.00 97.12 70 TYR A O 1
ATOM 615 N N . VAL A 1 71 ? 0.282 5.794 -10.945 1.00 96.69 71 VAL A N 1
ATOM 616 C CA . VAL A 1 71 ? 0.615 5.243 -12.263 1.00 96.69 71 VAL A CA 1
ATOM 617 C C . VAL A 1 71 ? -0.523 5.506 -13.242 1.00 96.69 71 VAL A C 1
ATOM 619 O O . VAL A 1 71 ? -0.255 5.881 -14.383 1.00 96.69 71 VAL A O 1
ATOM 622 N N . VAL A 1 72 ? -1.770 5.354 -12.788 1.00 97.44 72 VAL A N 1
ATOM 623 C CA . VAL A 1 72 ? -2.976 5.562 -13.612 1.00 97.44 72 VAL A CA 1
ATOM 624 C C . VAL A 1 72 ? -3.771 6.822 -13.246 1.00 97.44 72 VAL A C 1
ATOM 626 O O . VAL A 1 72 ? -4.734 7.151 -13.930 1.00 97.44 72 VAL A O 1
ATOM 629 N N . GLY A 1 73 ? -3.385 7.539 -12.187 1.00 97.81 73 GLY A N 1
ATOM 630 C CA . GLY A 1 73 ? -4.040 8.776 -11.751 1.00 97.81 73 GLY A CA 1
ATOM 631 C C . GLY A 1 73 ? -5.419 8.563 -11.116 1.00 97.81 73 GLY A C 1
ATOM 632 O O . GLY A 1 73 ? -6.292 9.414 -11.268 1.00 97.81 73 GLY A O 1
ATOM 633 N N . LYS A 1 74 ? -5.633 7.434 -10.428 1.00 98.44 74 LYS A N 1
ATOM 634 C CA . LYS A 1 74 ? -6.925 7.053 -9.829 1.00 98.44 74 LYS A CA 1
ATOM 635 C C . LYS A 1 74 ? -6.863 7.080 -8.302 1.00 98.44 74 LYS A C 1
ATOM 637 O O . LYS A 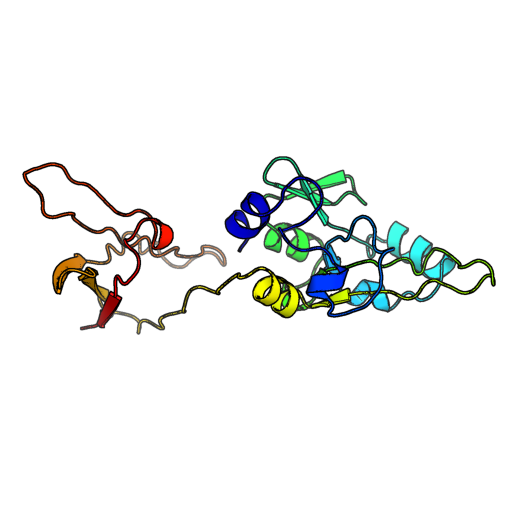1 74 ? -5.898 6.600 -7.713 1.00 98.44 74 LYS A O 1
ATOM 642 N N . GLU A 1 75 ? -7.897 7.625 -7.662 1.00 98.38 75 GLU A N 1
ATOM 643 C CA . GLU A 1 75 ? -8.042 7.636 -6.201 1.00 98.38 75 GLU A CA 1
ATOM 644 C C . GLU A 1 75 ? -8.935 6.485 -5.713 1.00 98.38 75 GLU A C 1
ATOM 646 O O . GLU A 1 75 ? -9.922 6.137 -6.362 1.00 98.38 75 GLU A O 1
ATOM 651 N N . PHE A 1 76 ? -8.620 5.952 -4.535 1.00 98.19 76 PHE A N 1
ATOM 652 C CA . PHE A 1 76 ? -9.353 4.894 -3.841 1.00 98.19 76 PHE A CA 1
ATOM 653 C C . PHE A 1 76 ? -9.580 5.290 -2.382 1.00 98.19 76 PHE A C 1
ATOM 655 O O . PHE A 1 76 ? -8.739 5.964 -1.778 1.00 98.19 76 PHE A O 1
ATOM 662 N N . ASN A 1 77 ? -10.702 4.876 -1.793 1.00 96.75 77 ASN A N 1
ATOM 663 C CA . ASN A 1 77 ? -10.990 5.177 -0.389 1.00 96.75 77 ASN A CA 1
ATOM 664 C C . ASN A 1 77 ? -10.218 4.248 0.549 1.00 96.75 77 ASN A C 1
ATOM 666 O O . ASN A 1 77 ? -9.843 4.658 1.645 1.00 96.75 77 ASN A O 1
ATOM 670 N N . THR A 1 78 ? -9.947 3.016 0.112 1.00 97.62 78 THR A N 1
ATOM 671 C CA . THR A 1 78 ? -9.188 2.026 0.884 1.00 97.62 78 THR A CA 1
ATOM 672 C C . THR A 1 78 ? -8.102 1.362 0.042 1.00 97.62 78 THR A C 1
ATOM 674 O O . THR A 1 78 ? -8.191 1.286 -1.186 1.00 97.62 78 THR A O 1
ATOM 677 N N . LEU A 1 79 ? -7.076 0.839 0.708 1.00 97.31 79 LEU A N 1
ATOM 678 C CA . LEU A 1 79 ? -6.033 0.034 0.091 1.00 97.31 79 LEU A CA 1
ATOM 679 C C . LEU A 1 79 ? -6.632 -1.252 -0.498 1.00 97.31 79 LEU A C 1
ATOM 681 O O . LEU A 1 79 ? -6.245 -1.656 -1.588 1.00 97.31 79 LEU A O 1
ATOM 685 N N . GLN A 1 80 ? -7.632 -1.845 0.165 1.00 97.56 80 GLN A N 1
ATOM 686 C CA . GLN A 1 80 ? -8.363 -3.013 -0.338 1.00 97.56 80 GLN A CA 1
ATOM 687 C C . GLN A 1 80 ? -9.089 -2.723 -1.661 1.00 97.56 80 GLN A C 1
ATOM 689 O O . GLN A 1 80 ? -9.056 -3.558 -2.565 1.00 97.56 80 GLN A O 1
ATOM 694 N N . GLU A 1 81 ? -9.730 -1.557 -1.803 1.00 98.06 81 GLU A N 1
ATOM 695 C CA . GLU A 1 81 ? -10.350 -1.140 -3.070 1.00 98.06 81 GLU A CA 1
ATOM 696 C C . GLU A 1 81 ? -9.312 -1.061 -4.195 1.00 98.06 81 GLU A C 1
ATOM 698 O O . GLU A 1 81 ? -9.556 -1.587 -5.281 1.00 98.06 81 GLU A O 1
ATOM 703 N N . TRP A 1 82 ? -8.147 -0.461 -3.928 1.00 98.50 82 TRP A N 1
ATOM 704 C CA . TRP A 1 82 ? -7.048 -0.390 -4.895 1.00 98.50 82 TRP A CA 1
ATOM 705 C C . TRP A 1 82 ? -6.543 -1.780 -5.301 1.00 98.50 82 TRP A C 1
ATOM 707 O O . TRP A 1 82 ? -6.428 -2.075 -6.489 1.00 98.50 82 TRP A O 1
ATOM 717 N N . VAL A 1 83 ? -6.290 -2.663 -4.333 1.00 97.88 83 VAL A N 1
ATOM 718 C CA . VAL A 1 83 ? -5.831 -4.033 -4.601 1.00 97.88 83 VAL A CA 1
ATOM 719 C C . VAL A 1 83 ? -6.860 -4.823 -5.415 1.00 97.88 83 VAL A C 1
ATOM 721 O O . VAL A 1 83 ? -6.497 -5.525 -6.360 1.00 97.88 83 VAL A O 1
ATOM 724 N N . THR A 1 84 ? -8.145 -4.672 -5.091 1.00 97.44 84 THR A N 1
ATOM 725 C CA . THR A 1 84 ? -9.247 -5.330 -5.809 1.00 97.44 84 THR A CA 1
ATOM 726 C C . THR A 1 84 ? -9.334 -4.835 -7.253 1.00 97.44 84 THR A C 1
ATOM 728 O O . THR A 1 84 ? -9.465 -5.642 -8.167 1.00 97.44 84 THR A O 1
ATOM 731 N N . ASP A 1 85 ? -9.200 -3.524 -7.479 1.00 98.12 85 ASP A N 1
ATOM 732 C CA . ASP A 1 85 ? -9.130 -2.923 -8.822 1.00 98.12 85 ASP A CA 1
ATOM 733 C C . ASP A 1 85 ? -7.937 -3.441 -9.633 1.00 98.12 85 ASP A C 1
ATOM 735 O O . ASP A 1 85 ? -8.006 -3.557 -10.854 1.00 98.12 85 ASP A O 1
ATOM 739 N N . CYS A 1 86 ? -6.850 -3.795 -8.952 1.00 97.56 86 CYS A N 1
ATOM 740 C CA . CYS A 1 86 ? -5.690 -4.411 -9.573 1.00 97.56 86 CYS A CA 1
ATOM 741 C C . CYS A 1 86 ? -5.843 -5.927 -9.792 1.00 97.56 86 CYS A C 1
ATOM 743 O O . CYS A 1 86 ? -5.000 -6.499 -10.481 1.00 97.56 86 CYS A O 1
ATOM 745 N N . GLY A 1 87 ? -6.876 -6.574 -9.244 1.00 96.56 87 GLY A N 1
ATOM 746 C CA . GLY A 1 87 ? -7.097 -8.021 -9.335 1.00 96.56 87 GLY A CA 1
ATOM 747 C C . GLY A 1 87 ? -6.209 -8.859 -8.408 1.00 96.56 87 GLY A C 1
ATOM 748 O O . GLY A 1 87 ? -5.797 -9.943 -8.808 1.00 96.56 87 GLY A O 1
ATOM 749 N N . GLY A 1 88 ? -5.870 -8.350 -7.218 1.00 95.62 88 GLY A N 1
ATOM 750 C CA . GLY A 1 88 ? -5.081 -9.069 -6.207 1.00 95.62 88 GLY A CA 1
ATOM 751 C C . GLY A 1 88 ? -5.761 -9.148 -4.836 1.00 95.62 88 GLY A C 1
ATOM 752 O O . GLY A 1 88 ? -6.953 -8.865 -4.688 1.00 95.62 88 GLY A O 1
ATOM 753 N N . THR A 1 89 ? -4.975 -9.490 -3.819 1.00 96.50 89 THR A N 1
ATOM 754 C CA . THR A 1 89 ? -5.344 -9.549 -2.397 1.00 96.50 89 THR A CA 1
ATOM 755 C C . THR A 1 89 ? -4.337 -8.776 -1.533 1.00 96.50 89 THR A C 1
ATOM 757 O O . THR A 1 89 ? -3.258 -8.410 -2.001 1.00 96.50 89 THR A O 1
ATOM 760 N N . LEU A 1 90 ? -4.679 -8.449 -0.279 1.00 95.75 90 LEU A N 1
ATOM 761 C CA . LEU A 1 90 ? -3.766 -7.686 0.593 1.00 95.75 90 LEU A CA 1
ATOM 762 C C . LEU A 1 90 ? -2.448 -8.426 0.869 1.00 95.75 90 LEU A C 1
ATOM 764 O O . LEU A 1 90 ? -1.429 -7.775 1.103 1.00 95.75 90 LEU A O 1
ATOM 768 N N . ASP A 1 91 ? -2.448 -9.756 0.777 1.00 95.88 91 ASP A N 1
ATOM 769 C CA . ASP A 1 91 ? -1.247 -10.584 0.919 1.00 95.88 91 ASP A CA 1
ATOM 770 C C . ASP A 1 91 ? -0.264 -10.400 -0.244 1.00 95.88 91 ASP A C 1
ATOM 772 O O . ASP A 1 91 ? 0.942 -10.600 -0.076 1.00 95.88 91 ASP A O 1
ATOM 776 N N . ASP A 1 92 ? -0.745 -9.931 -1.397 1.00 97.25 92 ASP A N 1
ATOM 777 C CA . ASP A 1 92 ? 0.081 -9.599 -2.559 1.00 97.25 92 ASP A CA 1
ATOM 778 C C . ASP A 1 92 ? 0.747 -8.225 -2.420 1.00 97.25 92 ASP A C 1
ATOM 780 O O . ASP A 1 92 ? 1.616 -7.867 -3.213 1.00 97.25 92 ASP A O 1
ATOM 784 N N . VAL A 1 93 ? 0.371 -7.425 -1.418 1.00 98.19 93 VAL A N 1
ATOM 785 C CA . VAL A 1 93 ? 0.897 -6.069 -1.260 1.00 98.19 93 VAL A CA 1
ATOM 786 C C . VAL A 1 93 ? 2.304 -6.098 -0.673 1.00 98.19 93 VAL A C 1
ATOM 788 O O . VAL A 1 93 ? 2.609 -6.753 0.333 1.00 98.19 93 VAL A O 1
ATOM 791 N N . ARG A 1 94 ? 3.180 -5.323 -1.303 1.00 97.75 94 ARG A N 1
ATOM 792 C CA . ARG A 1 94 ? 4.538 -5.022 -0.862 1.00 97.75 94 ARG A CA 1
ATOM 793 C C . ARG A 1 94 ? 4.650 -3.535 -0.569 1.00 97.75 94 ARG A C 1
ATOM 795 O O . ARG A 1 94 ? 3.974 -2.722 -1.194 1.00 97.75 94 ARG A O 1
ATOM 802 N N . TYR A 1 95 ? 5.512 -3.182 0.376 1.00 97.38 95 TYR A N 1
ATOM 803 C CA . TYR A 1 95 ? 5.894 -1.801 0.656 1.00 97.38 95 TYR A CA 1
ATOM 804 C C . TYR A 1 95 ? 7.394 -1.640 0.437 1.00 97.38 95 TYR A C 1
ATOM 806 O O . TYR A 1 95 ? 8.178 -2.425 0.974 1.00 97.38 95 TYR A O 1
ATOM 814 N N . GLY A 1 96 ? 7.796 -0.636 -0.340 1.00 95.38 96 GLY A N 1
ATOM 815 C CA . GLY A 1 96 ? 9.203 -0.350 -0.608 1.00 95.38 96 GLY A CA 1
ATOM 816 C C . GLY A 1 96 ? 9.413 0.345 -1.946 1.00 95.38 96 GLY A C 1
ATOM 817 O O . GLY A 1 96 ? 8.619 1.195 -2.340 1.00 95.38 96 GLY A O 1
ATOM 818 N N . VAL A 1 97 ? 10.491 -0.008 -2.643 1.00 92.88 97 VAL A N 1
ATOM 819 C CA . VAL A 1 97 ? 10.829 0.532 -3.962 1.00 92.88 97 VAL A CA 1
ATOM 820 C C . VAL A 1 97 ? 11.062 -0.580 -4.976 1.00 92.88 97 VAL A C 1
ATOM 822 O O . VAL A 1 97 ? 11.872 -1.482 -4.774 1.00 92.88 97 VAL A O 1
ATOM 825 N N . ASN A 1 98 ? 10.399 -0.462 -6.122 1.00 92.88 98 ASN A N 1
ATOM 826 C CA . ASN A 1 98 ? 10.650 -1.271 -7.304 1.00 92.88 98 ASN A CA 1
ATOM 827 C C . ASN A 1 98 ? 11.222 -0.388 -8.434 1.00 92.88 98 ASN A C 1
ATOM 829 O O . ASN A 1 98 ? 10.507 0.316 -9.154 1.00 92.88 98 ASN A O 1
ATOM 833 N N . ARG A 1 99 ? 12.554 -0.362 -8.561 1.00 90.94 99 ARG A N 1
ATOM 834 C CA . ARG A 1 99 ? 13.273 0.468 -9.549 1.00 90.94 99 ARG A CA 1
ATOM 835 C C . ARG A 1 99 ? 13.943 -0.362 -10.648 1.00 90.94 99 ARG A C 1
ATOM 837 O O . ARG A 1 99 ? 14.849 0.140 -11.298 1.00 90.94 99 ARG A O 1
ATOM 844 N N . VAL A 1 100 ? 13.458 -1.572 -10.924 1.00 89.94 100 VAL A N 1
ATOM 845 C CA . VAL A 1 100 ? 13.983 -2.479 -11.975 1.00 89.94 100 VAL A CA 1
ATOM 846 C C . VAL A 1 100 ? 14.031 -1.867 -13.383 1.00 89.94 100 VAL A C 1
ATOM 848 O O . VAL A 1 100 ? 14.810 -2.288 -14.234 1.00 89.94 100 VAL A O 1
ATOM 851 N N . HIS A 1 101 ? 13.239 -0.822 -13.638 1.00 90.62 101 HIS A N 1
ATOM 852 C CA . HIS A 1 101 ? 13.276 -0.053 -14.886 1.00 90.62 101 HIS A CA 1
ATOM 853 C C . HIS A 1 101 ? 14.431 0.962 -14.972 1.00 90.62 101 HIS A C 1
ATOM 855 O O . HIS A 1 101 ? 14.630 1.579 -16.022 1.00 90.62 101 HIS A O 1
ATOM 861 N N . GLN A 1 102 ? 15.162 1.172 -13.879 1.00 91.69 102 GLN A N 1
ATOM 862 C CA . GLN A 1 102 ? 16.328 2.041 -13.779 1.00 91.69 102 GLN A CA 1
ATOM 863 C C . GLN A 1 102 ? 17.598 1.200 -13.701 1.00 91.69 102 GLN A C 1
ATOM 865 O O . GLN A 1 102 ? 17.576 0.047 -13.274 1.00 91.69 102 GLN A O 1
ATOM 870 N N . THR A 1 103 ? 18.720 1.800 -14.080 1.00 91.25 103 THR A N 1
ATOM 871 C CA . THR A 1 103 ? 20.033 1.161 -14.026 1.00 91.25 103 THR A CA 1
ATOM 872 C C . THR A 1 103 ? 20.967 1.929 -13.105 1.00 91.25 103 THR A C 1
ATOM 874 O O . THR A 1 103 ? 20.919 3.157 -13.050 1.00 91.25 103 THR A O 1
ATOM 877 N N . ASN A 1 104 ? 21.850 1.218 -12.408 1.00 88.94 104 ASN A N 1
ATOM 878 C CA . ASN A 1 104 ? 22.964 1.834 -11.693 1.00 88.94 104 ASN A CA 1
ATOM 879 C C . ASN A 1 104 ? 24.025 2.383 -12.674 1.00 88.94 104 ASN A C 1
ATOM 881 O O . ASN A 1 104 ? 23.920 2.238 -13.893 1.00 88.94 104 ASN A O 1
ATOM 885 N N . TRP A 1 105 ? 25.093 2.972 -12.133 1.00 90.38 105 TRP A N 1
ATOM 886 C CA . TRP A 1 105 ? 26.225 3.499 -12.908 1.00 90.38 105 TRP A CA 1
ATOM 887 C C . TRP A 1 105 ? 26.984 2.437 -13.727 1.00 90.38 105 TRP A C 1
ATOM 889 O O . TRP A 1 105 ? 27.735 2.787 -14.630 1.00 90.38 105 TRP A O 1
ATOM 899 N N . ARG A 1 106 ? 26.778 1.144 -13.438 1.00 91.81 106 ARG A N 1
ATOM 900 C CA . ARG A 1 106 ? 27.318 0.005 -14.200 1.00 91.81 106 ARG A CA 1
ATOM 901 C C . ARG A 1 106 ? 26.356 -0.495 -15.284 1.00 91.81 106 ARG A C 1
ATOM 903 O O . ARG A 1 106 ? 26.616 -1.531 -15.884 1.00 91.81 106 ARG A O 1
ATOM 910 N N . GLY A 1 107 ? 25.226 0.182 -15.499 1.00 89.62 107 GLY A N 1
ATOM 911 C CA . GLY A 1 107 ? 24.198 -0.239 -16.453 1.00 89.62 107 GLY A CA 1
ATOM 912 C C . GLY A 1 107 ? 23.372 -1.451 -16.003 1.00 89.62 107 GLY A C 1
ATOM 913 O O . GLY A 1 107 ? 22.591 -1.973 -16.792 1.00 89.62 107 GLY A O 1
ATOM 914 N N . GLN A 1 108 ? 23.513 -1.906 -14.755 1.00 88.50 108 GLN A N 1
ATOM 915 C CA . GLN A 1 108 ? 22.759 -3.047 -14.229 1.00 88.50 108 GLN A CA 1
ATOM 916 C C . GLN A 1 108 ? 21.416 -2.580 -13.653 1.00 88.50 108 GLN A C 1
ATOM 918 O O . GLN A 1 108 ? 21.396 -1.534 -12.994 1.00 88.50 108 GLN A O 1
ATOM 923 N N . PRO A 1 109 ? 20.315 -3.331 -13.842 1.00 88.56 109 PRO A N 1
ATOM 924 C CA . PRO A 1 109 ? 19.025 -3.008 -13.239 1.00 88.56 109 PRO A CA 1
ATOM 925 C C . PRO A 1 109 ? 19.117 -2.848 -11.719 1.00 88.56 109 PRO A C 1
ATOM 927 O O . PRO A 1 109 ? 19.766 -3.649 -11.036 1.00 88.56 109 PRO A O 1
ATOM 930 N N . LEU A 1 110 ? 18.466 -1.815 -11.183 1.00 90.56 110 LEU A N 1
ATOM 931 C CA . LEU A 1 110 ? 18.327 -1.669 -9.737 1.00 90.56 110 LEU A CA 1
ATOM 932 C C . LEU A 1 110 ? 17.408 -2.765 -9.196 1.00 90.56 110 LEU A C 1
ATOM 934 O O . LEU A 1 110 ? 16.329 -3.006 -9.730 1.00 90.56 110 LEU A O 1
ATOM 938 N N . GLN A 1 111 ? 17.834 -3.407 -8.113 1.00 90.12 111 GLN A N 1
ATOM 939 C CA . GLN A 1 111 ? 17.046 -4.438 -7.448 1.00 90.12 111 GLN A CA 1
ATOM 940 C C . GLN A 1 111 ? 15.903 -3.809 -6.651 1.00 90.12 111 GLN A C 1
ATOM 942 O O . GLN A 1 111 ? 16.056 -2.724 -6.079 1.00 90.12 111 GLN A O 1
ATOM 947 N N . ALA A 1 112 ? 14.765 -4.499 -6.598 1.00 92.25 112 ALA A N 1
ATOM 948 C CA . ALA A 1 112 ? 13.679 -4.111 -5.714 1.00 92.25 112 ALA A CA 1
ATOM 949 C C . ALA A 1 112 ? 14.109 -4.261 -4.245 1.00 92.25 112 ALA A C 1
ATOM 951 O O . ALA A 1 112 ? 14.829 -5.192 -3.881 1.00 92.25 112 ALA A O 1
ATOM 952 N N . LYS A 1 113 ? 13.655 -3.341 -3.393 1.00 93.50 113 LYS A N 1
ATOM 953 C CA . LYS A 1 113 ? 13.826 -3.405 -1.937 1.00 93.50 113 LYS A CA 1
ATOM 954 C C . LYS A 1 113 ? 12.462 -3.255 -1.306 1.00 93.50 113 LYS A C 1
ATOM 956 O O . LYS A 1 113 ? 11.787 -2.259 -1.555 1.00 93.50 113 LYS A O 1
ATOM 961 N N . LEU A 1 114 ? 12.036 -4.250 -0.539 1.00 95.25 114 LEU A N 1
ATOM 962 C CA . LEU A 1 114 ? 10.650 -4.344 -0.104 1.00 95.25 114 LEU A CA 1
ATOM 963 C C . LEU A 1 114 ? 10.493 -5.149 1.180 1.00 95.25 114 LEU A C 1
ATOM 965 O O . LEU A 1 114 ? 11.363 -5.930 1.556 1.00 95.25 114 LEU A O 1
ATOM 969 N N . VAL A 1 115 ? 9.337 -4.978 1.808 1.00 95.94 115 VAL A N 1
ATOM 970 C CA . VAL A 1 115 ? 8.798 -5.858 2.843 1.00 95.94 115 VAL A CA 1
ATOM 971 C C . VAL A 1 115 ? 7.350 -6.202 2.494 1.00 95.94 115 VAL A C 1
ATOM 973 O O . VAL A 1 115 ? 6.676 -5.444 1.789 1.00 95.94 115 VAL A O 1
ATOM 976 N N . CYS A 1 116 ? 6.844 -7.334 2.982 1.00 96.50 116 CYS A N 1
ATOM 977 C CA . CYS A 1 116 ? 5.414 -7.624 2.889 1.00 96.50 116 CYS A CA 1
ATOM 978 C C . CYS A 1 116 ? 4.597 -6.646 3.752 1.00 96.50 116 CYS A C 1
ATOM 980 O O . CYS A 1 116 ? 5.094 -6.110 4.750 1.00 96.50 116 CYS A O 1
ATOM 982 N N . LEU A 1 117 ? 3.330 -6.428 3.382 1.00 96.00 117 LEU A N 1
ATOM 983 C CA . LEU A 1 117 ? 2.436 -5.511 4.093 1.00 96.00 117 LEU A CA 1
ATOM 984 C C . LEU A 1 117 ? 2.317 -5.853 5.587 1.00 96.00 117 LEU A C 1
ATOM 986 O O . LEU A 1 117 ? 2.396 -4.957 6.424 1.00 96.00 117 LEU A O 1
ATOM 990 N N . SER A 1 118 ? 2.210 -7.136 5.938 1.00 92.88 118 SER A N 1
ATOM 991 C CA . SER A 1 118 ? 2.118 -7.585 7.334 1.00 92.88 118 SER A CA 1
ATOM 992 C C . SER A 1 118 ? 3.364 -7.233 8.156 1.00 92.88 118 SER A C 1
ATOM 994 O O . SER A 1 118 ? 3.248 -6.753 9.286 1.00 92.88 118 SER A O 1
ATOM 996 N N . HIS A 1 119 ? 4.564 -7.391 7.585 1.00 94.38 119 HIS A N 1
ATOM 997 C CA . HIS A 1 119 ? 5.802 -6.958 8.233 1.00 94.38 119 HIS A CA 1
ATOM 998 C C . HIS A 1 119 ? 5.810 -5.442 8.435 1.00 94.38 119 HIS A C 1
ATOM 1000 O O . HIS A 1 119 ? 6.080 -4.980 9.542 1.00 94.38 119 HIS A O 1
ATOM 1006 N N . PHE A 1 120 ? 5.492 -4.678 7.387 1.00 96.38 120 PHE A N 1
ATOM 1007 C CA . PHE A 1 120 ? 5.413 -3.220 7.448 1.00 96.38 120 PHE A CA 1
ATOM 1008 C C . PHE A 1 120 ? 4.462 -2.747 8.556 1.00 96.38 120 PHE A C 1
ATOM 1010 O O . PHE A 1 120 ? 4.871 -1.961 9.409 1.00 96.38 120 PHE A O 1
ATOM 1017 N N . LEU A 1 121 ? 3.234 -3.273 8.584 1.00 95.38 121 LEU A N 1
ATOM 1018 C CA . LEU A 1 121 ? 2.207 -2.941 9.573 1.00 95.38 121 LEU A CA 1
ATOM 1019 C C . LEU A 1 121 ? 2.708 -3.166 11.001 1.00 95.38 121 LEU A C 1
ATOM 1021 O O . LEU A 1 121 ? 2.642 -2.259 11.832 1.00 95.38 121 LEU A O 1
ATOM 1025 N N . ARG A 1 122 ? 3.297 -4.335 11.266 1.00 93.50 122 ARG A N 1
ATOM 1026 C CA . ARG A 1 122 ? 3.887 -4.646 12.571 1.00 93.50 122 ARG A CA 1
ATOM 1027 C C . ARG A 1 122 ? 4.991 -3.658 12.949 1.00 93.50 122 ARG A C 1
ATOM 1029 O O . ARG A 1 122 ? 5.035 -3.202 14.088 1.00 93.50 122 ARG A O 1
ATOM 1036 N N . GLN A 1 123 ? 5.866 -3.291 12.009 1.00 95.25 123 GLN A N 1
ATOM 1037 C CA . GLN A 1 123 ? 6.974 -2.369 12.285 1.00 95.25 123 GLN A CA 1
ATOM 1038 C C . GLN A 1 123 ? 6.513 -0.969 12.685 1.00 95.25 123 GLN A C 1
ATOM 1040 O O . GLN A 1 123 ? 7.174 -0.323 13.500 1.00 95.25 123 GLN A O 1
ATOM 1045 N N . ILE A 1 124 ? 5.390 -0.497 12.147 1.00 95.44 124 ILE A N 1
ATOM 1046 C CA . ILE A 1 124 ? 4.835 0.824 12.474 1.00 95.44 124 ILE A CA 1
ATOM 1047 C C . ILE A 1 124 ? 3.850 0.795 13.653 1.00 95.44 124 ILE A C 1
ATOM 1049 O O . ILE A 1 124 ? 3.233 1.819 13.956 1.00 95.44 124 ILE A O 1
ATOM 1053 N N . GLY A 1 125 ? 3.733 -0.350 14.334 1.00 93.88 125 GLY A N 1
ATOM 1054 C CA . GLY A 1 125 ? 2.898 -0.525 15.522 1.00 93.88 125 GLY A CA 1
ATOM 1055 C C . GLY A 1 125 ? 1.413 -0.697 15.213 1.00 93.88 125 GLY A C 1
ATOM 1056 O O . GLY A 1 125 ? 0.581 -0.357 16.049 1.00 93.88 125 GLY A O 1
ATOM 1057 N N . TYR A 1 126 ? 1.063 -1.170 14.014 1.00 91.31 126 TYR A N 1
ATOM 1058 C CA . TYR A 1 126 ? -0.298 -1.623 13.758 1.00 91.31 126 TYR A CA 1
ATOM 1059 C C . TYR A 1 126 ? -0.513 -2.956 14.469 1.00 91.31 126 TYR A C 1
ATOM 1061 O O . TYR A 1 126 ? 0.141 -3.953 14.154 1.00 91.31 126 TYR A O 1
ATOM 1069 N N . GLU A 1 127 ? -1.450 -2.966 15.405 1.00 82.81 127 GLU A N 1
ATOM 1070 C CA . GLU A 1 127 ? -1.978 -4.186 15.994 1.00 82.81 127 GLU A CA 1
ATOM 1071 C C . GLU A 1 127 ? -3.313 -4.482 15.321 1.00 82.81 127 GLU A C 1
ATOM 1073 O O . GLU A 1 127 ? -4.238 -3.665 15.351 1.00 82.81 127 GLU A O 1
ATOM 1078 N N . GLU A 1 128 ? -3.398 -5.633 14.659 1.00 73.62 128 GLU A N 1
ATOM 1079 C CA . GLU A 1 128 ? -4.667 -6.085 14.111 1.00 73.62 128 GLU A CA 1
ATOM 1080 C C . GLU A 1 128 ? -5.652 -6.308 15.259 1.00 73.62 128 GLU A C 1
ATOM 1082 O O . GLU A 1 128 ? -5.317 -6.915 16.283 1.00 73.62 128 GLU A O 1
ATOM 1087 N N . ALA A 1 129 ? -6.863 -5.771 15.107 1.00 67.88 129 ALA A N 1
ATOM 1088 C CA . ALA A 1 129 ? -7.905 -5.971 16.095 1.00 67.88 129 ALA A CA 1
ATOM 1089 C C . ALA A 1 129 ? -8.134 -7.476 16.254 1.00 67.88 129 ALA A C 1
ATOM 1091 O O . ALA A 1 129 ? -8.303 -8.194 15.269 1.00 67.88 129 ALA A O 1
ATOM 1092 N N . ARG A 1 130 ? -8.123 -7.963 17.498 1.00 54.94 130 ARG A N 1
ATOM 1093 C CA . ARG A 1 130 ? -8.377 -9.380 17.755 1.00 54.94 130 ARG A CA 1
ATOM 1094 C C . ARG A 1 130 ? -9.763 -9.732 17.232 1.00 54.94 130 ARG A C 1
ATOM 1096 O O . ARG A 1 130 ? -10.759 -9.201 17.717 1.00 54.94 130 ARG A O 1
ATOM 1103 N N . HIS A 1 131 ? -9.808 -10.644 16.269 1.00 52.31 131 HIS A N 1
ATOM 1104 C CA . HIS A 1 131 ? -11.055 -11.240 15.827 1.00 52.31 131 HIS A CA 1
ATOM 1105 C C . HIS A 1 131 ? -11.588 -12.141 16.936 1.00 52.31 131 HIS A C 1
ATOM 1107 O O . HIS A 1 131 ? -10.892 -13.033 17.426 1.00 52.31 131 HIS A O 1
ATOM 1113 N N . ILE A 1 132 ? -12.827 -11.893 17.339 1.00 54.62 132 ILE A N 1
ATOM 1114 C CA . ILE A 1 132 ? -13.546 -12.751 18.269 1.00 54.62 132 ILE A CA 1
ATOM 1115 C C . ILE A 1 132 ? -14.543 -13.532 17.429 1.00 54.62 132 ILE A C 1
ATOM 1117 O O . ILE A 1 132 ? -15.462 -12.956 16.854 1.00 54.62 132 ILE A O 1
ATOM 1121 N N . ASN A 1 133 ? -14.341 -14.844 17.328 1.00 53.12 133 ASN A N 1
ATOM 1122 C CA . ASN A 1 133 ? -15.304 -15.717 16.669 1.00 53.12 133 ASN A CA 1
ATOM 1123 C C . ASN A 1 133 ? -16.524 -15.858 17.578 1.00 53.12 133 ASN A C 1
ATOM 1125 O O . ASN A 1 133 ? -16.472 -16.545 18.598 1.00 53.12 133 ASN A O 1
ATOM 1129 N N . VAL A 1 134 ? -17.610 -15.190 17.209 1.00 57.28 134 VAL A N 1
ATOM 1130 C CA . VAL A 1 134 ? -18.895 -15.281 17.901 1.00 57.28 134 VAL A CA 1
ATOM 1131 C C . VAL A 1 134 ? -19.713 -16.382 17.226 1.00 57.28 134 VAL A C 1
ATOM 1133 O O . VAL A 1 134 ? -19.981 -16.276 16.026 1.00 57.28 134 VAL A O 1
ATOM 1136 N N . PRO A 1 135 ? -20.117 -17.447 17.940 1.00 64.25 135 PRO A N 1
ATOM 1137 C CA . PRO A 1 135 ? -20.966 -18.468 17.344 1.00 64.25 135 PRO A CA 1
ATOM 1138 C C . PRO A 1 135 ? -22.306 -17.880 16.888 1.00 64.25 135 PRO A C 1
ATOM 1140 O O . PRO A 1 135 ? -22.874 -16.996 17.531 1.00 64.25 135 PRO A O 1
ATOM 1143 N N . VAL A 1 136 ? -22.833 -18.391 15.775 1.00 64.75 136 VAL A N 1
ATOM 1144 C CA . VAL A 1 136 ? -24.112 -17.931 15.219 1.00 64.75 136 VAL A CA 1
ATOM 1145 C C . VAL A 1 136 ? -25.233 -18.106 16.250 1.00 64.75 136 VAL A C 1
ATOM 1147 O O . VAL A 1 136 ? -25.350 -19.156 16.879 1.00 64.75 136 VAL A O 1
ATOM 1150 N N . GLY A 1 137 ? -26.059 -17.070 16.419 1.00 65.88 137 GLY A N 1
ATOM 1151 C CA . GLY A 1 137 ? -27.183 -17.065 17.362 1.00 65.88 137 GLY A CA 1
ATOM 1152 C C . GLY A 1 137 ? -26.811 -16.722 18.807 1.00 65.88 137 GLY A C 1
ATOM 1153 O O . GLY A 1 137 ? -27.696 -16.687 19.657 1.00 65.88 137 GLY A O 1
ATOM 1154 N N . LYS A 1 138 ? -25.534 -16.447 19.094 1.00 60.25 138 LYS A N 1
ATOM 1155 C CA . LYS A 1 138 ? -25.085 -16.006 20.416 1.00 60.25 138 LYS A CA 1
ATOM 1156 C C . LYS A 1 138 ? -25.199 -14.493 20.570 1.00 60.25 138 LYS A C 1
ATOM 1158 O O . LYS A 1 138 ? -24.825 -13.734 19.677 1.00 60.25 138 LYS A O 1
ATOM 1163 N N . VAL A 1 139 ? -25.690 -14.057 21.728 1.00 65.00 139 VAL A N 1
ATOM 1164 C CA . VAL A 1 139 ? -25.656 -12.647 22.130 1.00 65.00 139 VAL A CA 1
ATOM 1165 C C . VAL A 1 139 ? -24.299 -12.376 22.762 1.00 65.00 139 VAL A C 1
ATOM 1167 O O . VAL A 1 139 ? -23.911 -13.072 23.695 1.00 65.00 139 VAL A O 1
ATOM 1170 N N . VAL A 1 140 ? -23.580 -11.371 22.264 1.00 63.69 140 VAL A N 1
ATOM 1171 C CA . VAL A 1 140 ? -22.301 -10.961 22.851 1.00 63.69 140 VAL A CA 1
ATOM 1172 C C . VAL A 1 140 ? -22.551 -9.880 23.890 1.00 63.69 140 VAL A C 1
ATOM 1174 O O . VAL A 1 140 ? -23.087 -8.807 23.604 1.00 63.69 140 VAL A O 1
ATOM 1177 N N . SER A 1 141 ? -22.124 -10.135 25.111 1.00 69.25 141 SER A N 1
ATOM 1178 C CA . SER A 1 141 ? -21.991 -9.121 26.148 1.00 69.25 141 SER A CA 1
ATOM 1179 C C . SER A 1 141 ? -20.519 -8.747 26.301 1.00 69.25 141 SER A C 1
ATOM 1181 O O . SER A 1 141 ? -19.624 -9.547 26.022 1.00 69.25 141 SER A O 1
ATOM 1183 N N . CYS A 1 142 ? -20.251 -7.508 26.713 1.00 69.56 142 CYS A N 1
ATOM 1184 C CA . CYS A 1 142 ? -18.903 -7.090 27.067 1.00 69.56 142 CYS A CA 1
ATOM 1185 C C . CYS A 1 142 ? -18.884 -6.478 28.470 1.00 69.56 142 CYS A C 1
ATOM 1187 O O . CYS A 1 142 ? -19.741 -5.682 28.851 1.00 69.56 142 CYS A O 1
ATOM 1189 N N . ARG A 1 143 ? -17.880 -6.840 29.254 1.00 73.31 143 ARG A N 1
ATOM 1190 C CA . ARG A 1 143 ? -17.576 -6.222 30.537 1.00 73.31 143 ARG A CA 1
ATOM 1191 C C . ARG A 1 143 ? -16.291 -5.429 30.375 1.00 73.31 143 ARG A C 1
ATOM 1193 O O . ARG A 1 143 ? -15.256 -6.000 30.039 1.00 73.31 143 ARG A O 1
ATOM 1200 N N . ILE A 1 144 ? -16.364 -4.125 30.604 1.00 70.31 144 ILE A N 1
ATOM 1201 C CA . ILE A 1 144 ? -15.181 -3.274 30.698 1.00 70.31 144 ILE A CA 1
ATOM 1202 C C . ILE A 1 144 ? -14.763 -3.226 32.157 1.00 70.31 144 ILE A C 1
ATOM 1204 O O . ILE A 1 144 ? -15.593 -2.947 33.015 1.00 70.31 144 ILE A O 1
ATOM 1208 N N . GLU A 1 145 ? -13.485 -3.444 32.424 1.00 80.94 145 GLU A N 1
ATOM 1209 C CA . GLU A 1 145 ? -12.857 -3.155 33.707 1.00 80.94 145 GLU A CA 1
ATOM 1210 C C . GLU A 1 145 ? -11.845 -2.028 33.505 1.00 80.94 145 GLU A C 1
ATOM 1212 O O . GLU A 1 145 ? -10.848 -2.190 32.797 1.00 80.94 145 GLU A O 1
ATOM 1217 N N . ASN A 1 146 ? -12.121 -0.871 34.096 1.00 77.56 146 ASN A N 1
ATOM 1218 C CA . ASN A 1 146 ? -11.237 0.284 34.073 1.00 77.56 146 ASN A CA 1
ATOM 1219 C C . ASN A 1 146 ? -9.996 0.041 34.957 1.00 77.56 146 ASN A C 1
ATOM 1221 O O . ASN A 1 146 ? -10.012 -0.827 35.836 1.00 77.56 146 ASN A O 1
ATOM 1225 N N . PRO A 1 147 ? -8.917 0.828 34.781 1.00 80.06 147 PRO A N 1
ATOM 1226 C CA . PRO A 1 147 ? -7.695 0.690 35.580 1.00 80.06 147 PRO A CA 1
ATOM 1227 C C . PRO A 1 147 ? -7.894 0.885 37.090 1.00 80.06 147 PRO A C 1
ATOM 1229 O O . PRO A 1 147 ? -7.115 0.359 37.879 1.00 80.06 147 PRO A O 1
ATOM 1232 N N . ASP A 1 148 ? -8.922 1.635 37.492 1.00 83.44 148 ASP A N 1
ATOM 1233 C CA . ASP A 1 148 ? -9.288 1.883 38.892 1.00 83.44 148 ASP A CA 1
ATOM 1234 C C . ASP A 1 148 ? -10.095 0.732 39.528 1.00 83.44 148 ASP A C 1
ATOM 1236 O O . ASP A 1 148 ? -10.483 0.812 40.692 1.00 83.44 148 ASP A O 1
ATOM 1240 N N . GLY A 1 149 ? -10.346 -0.344 38.775 1.00 82.25 149 GLY A N 1
ATOM 1241 C CA . GLY A 1 149 ? -11.138 -1.492 39.207 1.00 82.25 149 GLY A CA 1
ATOM 1242 C C . GLY A 1 149 ? -12.649 -1.303 39.064 1.00 82.25 149 GLY A C 1
ATOM 1243 O O . GLY A 1 149 ? -13.395 -2.247 39.332 1.00 82.25 149 GLY A O 1
ATOM 1244 N N . SER A 1 150 ? -13.123 -0.134 38.620 1.00 77.81 150 SER A N 1
ATOM 1245 C CA . SER A 1 150 ? -14.532 0.043 38.273 1.00 77.81 150 SER A CA 1
ATOM 1246 C C . SER A 1 150 ? -14.874 -0.785 37.036 1.00 77.81 150 SER A C 1
ATOM 1248 O O . SER A 1 150 ? -14.075 -0.911 36.107 1.00 77.81 150 SER A O 1
ATOM 1250 N N . ALA A 1 151 ? -16.065 -1.382 37.028 1.00 72.50 151 ALA A N 1
ATOM 1251 C CA . ALA A 1 151 ? -16.528 -2.174 35.902 1.00 72.50 151 ALA A CA 1
ATOM 1252 C C . ALA A 1 151 ? -17.859 -1.648 35.379 1.00 72.50 151 ALA A C 1
ATOM 1254 O O . ALA A 1 151 ? -18.763 -1.320 36.149 1.00 72.50 151 ALA A O 1
ATOM 1255 N N . VAL A 1 152 ? -17.983 -1.613 34.057 1.00 67.38 152 VAL A N 1
ATOM 1256 C CA . VAL A 1 152 ? -19.229 -1.289 33.370 1.00 67.38 152 VAL A CA 1
ATOM 1257 C C . VAL A 1 152 ? -19.614 -2.472 32.498 1.00 67.38 152 VAL A C 1
ATOM 1259 O O . VAL A 1 152 ? -18.809 -2.986 31.719 1.00 67.38 152 VAL A O 1
ATOM 1262 N N . ILE A 1 153 ? -20.867 -2.901 32.625 1.00 61.59 153 ILE A N 1
ATOM 1263 C CA . ILE A 1 153 ? -21.454 -3.886 31.723 1.00 61.59 153 ILE A CA 1
ATOM 1264 C C . ILE A 1 153 ? -21.980 -3.127 30.506 1.00 61.59 153 ILE A C 1
ATOM 1266 O O . ILE A 1 153 ? -22.941 -2.366 30.601 1.00 61.59 153 ILE A O 1
ATOM 1270 N N . GLY A 1 154 ? -21.324 -3.323 29.366 1.00 58.59 154 GLY A N 1
ATOM 1271 C CA . GLY A 1 154 ? -21.814 -2.887 28.069 1.00 58.59 154 GLY A CA 1
ATOM 1272 C C . GLY A 1 154 ? -22.512 -4.049 27.368 1.00 58.59 154 GLY A C 1
ATOM 1273 O O . GLY A 1 154 ? -21.991 -5.160 27.281 1.00 58.59 154 GLY A O 1
ATOM 1274 N N . SER A 1 155 ? -23.692 -3.816 26.819 1.00 51.34 155 SER A N 1
ATOM 1275 C CA . SER A 1 155 ? -24.252 -4.721 25.816 1.00 51.34 155 SER A CA 1
ATOM 1276 C C . SER A 1 155 ? -23.639 -4.379 24.460 1.00 51.34 155 SER A C 1
ATOM 1278 O O . SER A 1 155 ? -23.695 -3.213 24.058 1.00 51.34 155 SER A O 1
ATOM 1280 N N . THR A 1 156 ? -23.108 -5.359 23.719 1.00 51.41 156 THR A N 1
ATOM 1281 C CA . THR A 1 156 ? -22.863 -5.106 22.293 1.00 51.41 156 THR A CA 1
ATOM 1282 C C . THR A 1 156 ? -24.229 -4.943 21.629 1.00 51.41 156 THR A C 1
ATOM 1284 O O . THR A 1 156 ? -25.101 -5.807 21.729 1.00 51.41 156 THR A O 1
ATOM 1287 N N . ILE A 1 157 ? -24.482 -3.779 21.031 1.00 45.62 157 ILE A N 1
ATOM 1288 C CA . ILE A 1 157 ? -25.737 -3.555 20.318 1.00 45.62 157 ILE A CA 1
ATOM 1289 C C . ILE A 1 157 ? -25.514 -4.058 18.903 1.00 45.62 157 ILE A C 1
ATOM 1291 O O . ILE A 1 157 ? -25.091 -3.313 18.023 1.00 45.62 157 ILE A O 1
ATOM 1295 N N . ASN A 1 158 ? -25.825 -5.333 18.693 1.00 43.59 158 ASN A N 1
ATOM 1296 C CA . ASN A 1 158 ? -25.972 -5.892 17.362 1.00 43.59 158 ASN A CA 1
ATOM 1297 C C . ASN A 1 158 ? -27.286 -5.356 16.758 1.00 43.59 158 ASN A C 1
ATOM 1299 O O . ASN A 1 158 ? -28.353 -5.956 16.855 1.00 43.59 158 ASN A O 1
ATOM 1303 N N . LYS A 1 159 ? -27.240 -4.139 16.222 1.00 37.28 159 LYS A N 1
ATOM 1304 C CA . LYS A 1 159 ? -28.215 -3.626 15.254 1.00 37.28 159 LYS A CA 1
ATOM 1305 C C . LYS A 1 159 ? -27.345 -3.382 14.028 1.00 37.28 159 LYS A C 1
ATOM 1307 O O . LYS A 1 159 ? -26.556 -2.450 14.064 1.00 37.28 159 LYS A O 1
ATOM 1312 N N . TRP A 1 160 ? -27.303 -4.234 13.008 1.00 32.25 160 TRP A N 1
ATOM 1313 C CA . TRP A 1 160 ? -28.414 -4.712 12.193 1.00 32.25 160 TRP A CA 1
ATOM 1314 C C . TRP A 1 160 ? -28.111 -6.107 11.624 1.00 32.25 160 TRP A C 1
ATOM 1316 O O . TRP A 1 160 ? -27.182 -6.266 10.838 1.00 32.25 160 TRP A O 1
ATOM 1326 N N . ALA A 1 161 ? -28.953 -7.096 11.926 1.00 28.02 161 ALA A N 1
ATOM 1327 C CA . ALA A 1 161 ? -29.104 -8.254 11.054 1.00 28.02 161 ALA A CA 1
ATOM 1328 C C . ALA A 1 161 ? -29.901 -7.801 9.818 1.00 28.02 161 ALA A C 1
ATOM 1330 O O . ALA A 1 161 ? -31.128 -7.733 9.864 1.00 28.02 161 ALA A O 1
ATOM 1331 N N . MET A 1 162 ? -29.222 -7.417 8.734 1.00 24.70 162 MET A N 1
ATOM 1332 C CA . MET A 1 162 ? -29.876 -7.336 7.424 1.00 24.70 162 MET A CA 1
ATOM 1333 C C . MET A 1 162 ? -29.861 -8.724 6.769 1.00 24.70 162 MET A C 1
ATOM 1335 O O . MET A 1 162 ? -28.884 -9.459 6.929 1.00 24.70 162 MET A O 1
ATOM 1339 N N . PRO A 1 163 ? -30.938 -9.114 6.064 1.00 26.67 163 PRO A N 1
ATOM 1340 C CA . PRO A 1 163 ? -31.017 -10.407 5.404 1.00 26.67 163 PRO A CA 1
ATOM 1341 C C . PRO A 1 163 ? -29.884 -10.557 4.386 1.00 26.67 163 PRO A C 1
ATOM 1343 O O . PRO A 1 163 ? -29.598 -9.660 3.594 1.00 26.67 163 PRO A O 1
ATOM 1346 N N . ILE A 1 164 ? -29.241 -11.719 4.458 1.00 28.44 164 ILE A N 1
ATOM 1347 C CA . ILE A 1 164 ? -28.087 -12.148 3.673 1.00 28.44 164 ILE A CA 1
ATOM 1348 C C . ILE A 1 164 ? -28.490 -12.230 2.202 1.00 28.44 164 ILE A C 1
ATOM 1350 O O . ILE A 1 164 ? -28.933 -13.274 1.748 1.00 28.44 164 ILE A O 1
ATOM 1354 N N . HIS A 1 165 ? -28.332 -11.141 1.456 1.00 29.12 165 HIS A N 1
ATOM 1355 C CA . HIS A 1 165 ? -28.228 -11.166 -0.001 1.00 29.12 165 HIS A CA 1
ATOM 1356 C C . HIS A 1 165 ? -27.401 -9.970 -0.466 1.00 29.12 165 HIS A C 1
ATOM 1358 O O . HIS A 1 165 ? -27.962 -8.979 -0.906 1.00 29.12 165 HIS A O 1
ATOM 1364 N N . THR A 1 166 ? -26.076 -10.060 -0.313 1.00 29.72 166 THR A N 1
ATOM 1365 C CA . THR A 1 166 ? -25.042 -9.540 -1.235 1.00 29.72 166 THR A CA 1
ATOM 1366 C C . THR A 1 166 ? -23.669 -9.685 -0.574 1.00 29.72 166 THR A C 1
ATOM 1368 O O . THR A 1 166 ? -23.526 -9.372 0.604 1.00 29.72 166 THR A O 1
ATOM 1371 N N . ASP A 1 167 ? -22.667 -10.125 -1.338 1.00 33.28 167 ASP A N 1
ATOM 1372 C CA . ASP A 1 167 ? -21.283 -10.470 -0.948 1.00 33.28 167 ASP A CA 1
ATOM 1373 C C . ASP A 1 167 ? -20.409 -9.317 -0.400 1.00 33.28 167 ASP A C 1
ATOM 1375 O O . ASP A 1 167 ? -19.189 -9.299 -0.568 1.00 33.28 167 ASP A O 1
ATOM 1379 N N . ARG A 1 168 ? -20.994 -8.312 0.253 1.00 38.72 168 ARG A N 1
ATOM 1380 C CA . ARG A 1 168 ? -20.276 -7.207 0.897 1.00 38.72 168 ARG A CA 1
ATOM 1381 C C . ARG A 1 168 ? -21.083 -6.673 2.069 1.00 38.72 168 ARG A C 1
ATOM 1383 O O . ARG A 1 168 ? -22.159 -6.137 1.844 1.00 38.72 168 ARG A O 1
ATOM 1390 N N . GLN A 1 169 ? -20.512 -6.719 3.272 1.00 31.56 169 GLN A N 1
ATOM 1391 C CA . GLN A 1 169 ? -20.585 -5.661 4.291 1.00 31.56 169 GLN A CA 1
ATOM 1392 C C . GLN A 1 169 ? -19.816 -6.131 5.528 1.00 31.56 169 GLN A C 1
ATOM 1394 O O . GLN A 1 169 ? -20.239 -7.040 6.236 1.00 31.56 169 GLN A O 1
ATOM 1399 N N . TYR A 1 170 ? -18.656 -5.520 5.774 1.00 34.25 170 TYR A N 1
ATOM 1400 C CA . TYR A 1 170 ? -17.949 -5.672 7.039 1.00 34.25 170 TYR A CA 1
ATOM 1401 C C . TYR A 1 170 ? -18.859 -5.159 8.155 1.00 34.25 170 TYR A C 1
ATOM 1403 O O . TYR A 1 170 ? -19.165 -3.966 8.214 1.00 34.25 170 TYR A O 1
ATOM 1411 N N . ILE A 1 171 ? -19.296 -6.060 9.032 1.00 32.94 171 ILE A N 1
ATOM 1412 C CA . ILE A 1 171 ? -19.879 -5.682 10.313 1.00 32.94 171 ILE A CA 1
ATOM 1413 C C . ILE A 1 171 ? -18.714 -5.137 11.141 1.00 32.94 171 ILE A C 1
ATOM 1415 O O . ILE A 1 171 ? -17.897 -5.885 11.671 1.00 32.94 171 ILE A O 1
ATOM 1419 N N . HIS A 1 172 ? -18.578 -3.815 11.191 1.00 35.47 172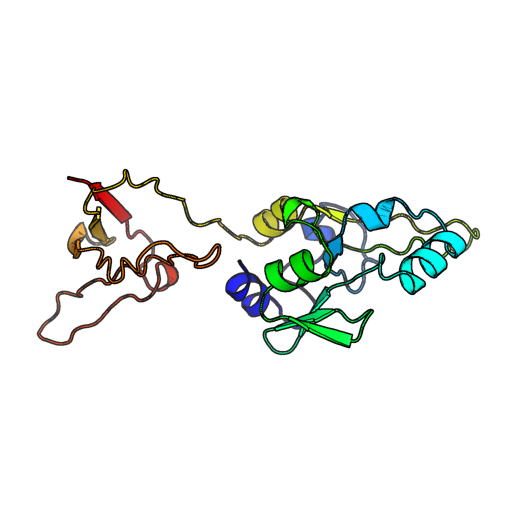 HIS A N 1
ATOM 1420 C CA . HIS A 1 172 ? -17.808 -3.195 12.257 1.00 35.47 172 HIS A CA 1
ATOM 1421 C C . HIS A 1 172 ? -18.688 -3.254 13.501 1.00 35.47 172 HIS A C 1
ATOM 1423 O O . HIS A 1 172 ? -19.614 -2.454 13.632 1.00 35.47 172 HIS A O 1
ATOM 1429 N N . ASP A 1 173 ? -18.432 -4.215 14.387 1.00 42.69 173 ASP A N 1
ATOM 1430 C CA . ASP A 1 173 ? -19.069 -4.242 15.700 1.00 42.69 173 ASP A CA 1
ATOM 1431 C C . ASP A 1 173 ? -18.633 -2.990 16.475 1.00 42.69 173 ASP A C 1
ATOM 1433 O O . ASP A 1 173 ? -17.552 -2.922 17.062 1.00 42.69 173 ASP A O 1
ATOM 1437 N N . ILE A 1 174 ? -19.467 -1.949 16.427 1.00 42.66 174 ILE A N 1
ATOM 1438 C CA . ILE A 1 174 ? -19.326 -0.770 17.276 1.00 42.66 174 ILE A CA 1
ATOM 1439 C C . ILE A 1 174 ? -19.861 -1.178 18.639 1.00 42.66 174 ILE A C 1
ATOM 1441 O O . ILE A 1 174 ? -21.072 -1.262 18.859 1.00 42.66 174 ILE A O 1
ATOM 1445 N N . ILE A 1 175 ? -18.955 -1.435 19.571 1.00 47.69 175 ILE A N 1
ATOM 1446 C CA . ILE A 1 175 ? -19.349 -1.634 20.954 1.00 47.69 175 ILE A CA 1
ATOM 1447 C C . ILE A 1 175 ? -19.760 -0.264 21.506 1.00 47.69 175 ILE A C 1
ATOM 1449 O O . ILE A 1 175 ? -18.959 0.666 21.527 1.00 47.69 175 ILE A O 1
ATOM 1453 N N . ARG A 1 176 ? -21.028 -0.116 21.906 1.00 43.84 176 ARG A N 1
ATOM 1454 C CA . ARG A 1 176 ? -21.513 1.084 22.599 1.00 43.84 176 ARG A CA 1
ATOM 1455 C C . ARG A 1 176 ? -21.420 0.858 24.100 1.00 43.84 176 ARG A C 1
ATOM 1457 O O . ARG A 1 176 ? -21.967 -0.118 24.608 1.00 43.84 176 ARG A O 1
ATOM 1464 N N . PHE A 1 177 ? -20.759 1.771 24.801 1.00 51.09 177 PHE A N 1
ATOM 1465 C CA . PHE A 1 177 ? -20.495 1.643 26.232 1.00 51.09 177 PHE A CA 1
ATOM 1466 C C . PHE A 1 177 ? -21.171 2.776 27.005 1.00 51.09 177 PHE A C 1
ATOM 1468 O O . PHE A 1 177 ? -20.882 3.927 26.700 1.00 51.09 177 PHE A O 1
ATOM 1475 N N . PRO A 1 178 ? -22.045 2.505 27.984 1.00 42.47 178 PRO A N 1
ATOM 1476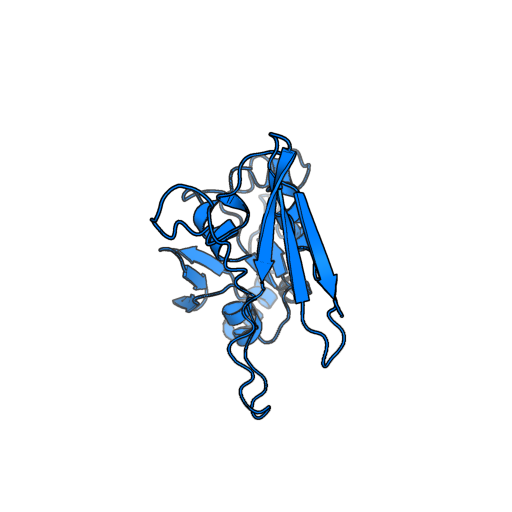 C CA . PRO A 1 178 ? -22.585 3.562 28.834 1.00 42.47 178 PRO A CA 1
ATOM 1477 C C . PRO A 1 178 ? -21.535 4.006 29.864 1.00 42.47 178 PRO A C 1
ATOM 1479 O O . PRO A 1 178 ? -21.083 3.189 30.657 1.00 42.47 178 PRO A O 1
ATOM 1482 N N . MET A 1 179 ? -21.141 5.278 29.920 1.00 42.91 179 MET A N 1
ATOM 1483 C CA . MET A 1 179 ? -20.411 5.780 31.089 1.00 42.91 179 MET A CA 1
ATOM 1484 C C . MET A 1 179 ? -21.368 5.985 32.264 1.00 42.91 179 MET A C 1
ATOM 1486 O O . MET A 1 179 ? -22.365 6.697 32.167 1.00 42.91 179 MET A O 1
ATOM 1490 N N . ASN A 1 180 ? -21.038 5.398 33.413 1.00 43.72 180 ASN A N 1
ATOM 1491 C CA . ASN A 1 180 ? -21.717 5.710 34.664 1.00 43.72 180 ASN A CA 1
ATOM 1492 C C . ASN A 1 180 ? -21.120 6.998 35.242 1.00 43.72 180 ASN A C 1
ATOM 1494 O O . ASN A 1 180 ? -20.116 6.938 35.941 1.00 43.72 180 ASN A O 1
ATOM 1498 N N . ASN A 1 181 ? -21.728 8.150 34.943 1.00 40.31 181 ASN A N 1
ATOM 1499 C CA . ASN A 1 181 ? -21.601 9.375 35.740 1.00 40.31 181 ASN A CA 1
ATOM 1500 C C . ASN A 1 181 ? -22.786 10.328 35.476 1.00 40.31 181 ASN A C 1
ATOM 1502 O O . ASN A 1 181 ? -22.767 11.150 34.567 1.00 40.31 181 ASN A O 1
ATOM 1506 N N . GLY A 1 182 ? -23.832 10.243 36.304 1.00 41.75 182 GLY A N 1
ATOM 1507 C CA . GLY A 1 182 ? -24.690 11.401 36.597 1.00 41.75 182 GLY A CA 1
ATOM 1508 C C . GLY A 1 182 ? -25.566 11.985 35.475 1.00 41.75 182 GLY A C 1
ATOM 1509 O O . GLY A 1 182 ? -25.898 13.165 35.549 1.00 41.75 182 GLY A O 1
ATOM 1510 N N . GLY A 1 183 ? -25.989 11.201 34.477 1.00 39.84 183 GLY A N 1
ATOM 1511 C CA . GLY A 1 183 ? -27.073 11.608 33.564 1.00 39.84 183 GLY A CA 1
ATOM 1512 C C . GLY A 1 183 ? -26.651 12.258 32.242 1.00 39.84 183 GLY A C 1
ATOM 1513 O O . GLY A 1 183 ? -27.460 12.946 31.621 1.00 39.84 183 GLY A O 1
ATOM 1514 N N . ARG A 1 184 ? -25.416 12.033 31.781 1.00 43.12 184 ARG A N 1
ATOM 1515 C CA . ARG A 1 184 ? -25.033 12.255 30.379 1.00 43.12 184 ARG A CA 1
ATOM 1516 C C . ARG A 1 184 ? -24.503 10.949 29.806 1.00 43.12 184 ARG A C 1
ATOM 1518 O O . ARG A 1 184 ? -23.580 10.368 30.364 1.00 43.12 184 ARG A O 1
ATOM 1525 N N . ASP A 1 185 ? -25.112 10.496 28.716 1.00 46.66 185 ASP A N 1
ATOM 1526 C CA . ASP A 1 185 ? -24.671 9.318 27.977 1.00 46.66 185 ASP A CA 1
ATOM 1527 C C . ASP A 1 185 ? -23.338 9.620 27.271 1.00 46.66 185 ASP A C 1
ATOM 1529 O O . ASP A 1 185 ? -23.301 10.016 26.105 1.00 46.66 185 ASP A O 1
ATOM 1533 N N . GLU A 1 186 ? -22.226 9.496 27.990 1.00 49.28 186 GLU A N 1
ATOM 1534 C CA . GLU A 1 186 ? -20.897 9.508 27.385 1.00 49.28 186 GLU A CA 1
ATOM 1535 C C . GLU A 1 186 ? -20.563 8.084 26.910 1.00 49.28 186 GLU A C 1
ATOM 1537 O O . GLU A 1 186 ? -20.718 7.112 27.651 1.00 49.28 186 GLU A O 1
ATOM 1542 N N . TYR A 1 187 ? -20.154 7.959 25.644 1.00 55.25 187 TYR A N 1
ATOM 1543 C CA . TYR A 1 187 ? -19.821 6.689 24.995 1.00 55.25 187 TYR A CA 1
ATOM 1544 C C . TYR A 1 187 ? -18.358 6.704 24.553 1.00 55.25 187 TYR A C 1
ATOM 1546 O O . TYR A 1 187 ? -17.908 7.697 23.983 1.00 55.25 187 TYR A O 1
ATOM 1554 N N . TYR A 1 188 ? -17.645 5.585 24.724 1.00 53.66 188 TYR A N 1
ATOM 1555 C CA . TYR A 1 188 ? -16.445 5.338 23.918 1.00 53.66 188 TYR A CA 1
ATOM 1556 C C . TYR A 1 188 ? -16.884 4.855 22.532 1.00 53.66 188 TYR A C 1
ATOM 1558 O O . TYR A 1 188 ? -17.656 3.903 22.413 1.00 53.66 188 TYR A O 1
ATOM 1566 N N . TYR A 1 189 ? -16.402 5.497 21.476 1.00 50.94 189 TYR A N 1
ATOM 1567 C CA . TYR A 1 189 ? -16.641 5.092 20.092 1.00 50.94 189 TYR A CA 1
ATOM 1568 C C . TYR A 1 189 ? -15.584 4.105 19.600 1.00 50.94 189 TYR A C 1
ATOM 1570 O O . TYR A 1 189 ? -15.830 3.358 18.651 1.00 50.94 189 TYR A O 1
ATOM 1578 N N . CYS A 1 190 ? -14.407 4.083 20.231 1.00 49.66 190 CYS A N 1
ATOM 1579 C CA . CYS A 1 190 ? -13.335 3.163 19.873 1.00 49.66 190 CYS A CA 1
ATOM 1580 C C . CYS A 1 190 ? -12.414 2.817 21.061 1.00 49.66 190 CYS A C 1
ATOM 1582 O O . CYS A 1 190 ? -12.279 3.613 21.991 1.00 49.66 190 CYS A O 1
ATOM 1584 N N . PRO A 1 191 ? -11.721 1.656 21.034 1.00 59.84 191 PRO A N 1
ATOM 1585 C CA . PRO A 1 191 ? -10.808 1.255 22.109 1.00 59.84 191 PRO A CA 1
ATOM 1586 C C . PRO A 1 191 ? -9.682 2.255 22.400 1.00 59.84 191 PRO A C 1
ATOM 1588 O O . PRO A 1 191 ? -9.204 2.319 23.526 1.00 59.84 191 PRO A O 1
ATOM 1591 N N . SER A 1 192 ? -9.261 3.058 21.415 1.00 57.66 192 SER A N 1
ATOM 1592 C CA . SER A 1 192 ? -8.217 4.074 21.610 1.00 57.66 192 SER A CA 1
ATOM 1593 C C . SER A 1 192 ? -8.644 5.255 22.483 1.00 57.66 192 SER A C 1
ATOM 1595 O O . SER A 1 192 ? -7.784 6.004 22.934 1.00 57.66 192 SER A O 1
ATOM 1597 N N . GLU A 1 193 ? -9.944 5.436 22.717 1.00 62.75 193 GLU A N 1
ATOM 1598 C CA . GLU A 1 193 ? -10.463 6.448 23.645 1.00 62.75 193 GLU A CA 1
ATOM 1599 C C . GLU A 1 193 ? -10.500 5.939 25.093 1.00 62.75 193 GLU A C 1
ATOM 1601 O O . GLU A 1 193 ? -10.692 6.727 26.018 1.00 62.75 193 GLU A O 1
ATOM 1606 N N . MET A 1 194 ? -10.309 4.632 25.310 1.00 71.62 194 MET A N 1
ATOM 1607 C CA . MET A 1 194 ? -10.323 4.046 26.646 1.00 71.62 194 MET A CA 1
ATOM 1608 C C . MET A 1 194 ? -9.039 4.390 27.417 1.00 71.62 194 MET A C 1
ATOM 1610 O O . MET A 1 194 ? -7.948 4.411 26.836 1.00 71.62 194 MET A O 1
ATOM 1614 N N . PRO A 1 195 ? -9.120 4.588 28.746 1.00 77.81 195 PRO A N 1
ATOM 1615 C CA . PRO A 1 195 ? -7.943 4.755 29.588 1.00 77.81 195 PRO A CA 1
ATOM 1616 C C . PRO A 1 195 ? -6.952 3.595 29.440 1.00 77.81 195 PRO A C 1
ATOM 1618 O O . PRO A 1 195 ? -7.329 2.424 29.332 1.00 77.81 195 PRO A O 1
ATOM 1621 N N . LYS A 1 196 ? -5.652 3.896 29.491 1.00 78.44 196 LYS A N 1
ATOM 1622 C CA . LYS A 1 196 ? -4.608 2.867 29.438 1.00 78.44 196 LYS A CA 1
ATOM 1623 C C . LYS A 1 196 ? -4.747 1.902 30.622 1.00 78.44 196 LYS A C 1
ATOM 1625 O O . LYS A 1 196 ? -4.769 2.338 31.765 1.00 78.44 196 LYS A O 1
ATOM 1630 N N . GLY A 1 197 ? -4.772 0.598 30.339 1.00 79.38 197 GLY A N 1
ATOM 1631 C CA . GLY A 1 197 ? -4.965 -0.459 31.343 1.00 79.38 197 GLY A CA 1
ATOM 1632 C C . GLY A 1 197 ? -6.400 -0.983 31.434 1.00 79.38 197 GLY A C 1
ATOM 1633 O O . GLY A 1 197 ? -6.638 -1.946 32.158 1.00 79.38 197 GLY A O 1
ATOM 1634 N N . THR A 1 198 ? -7.330 -0.395 30.675 1.00 77.81 198 THR A N 1
ATOM 1635 C CA . THR A 1 198 ? -8.699 -0.899 30.541 1.00 77.81 198 THR A CA 1
ATOM 1636 C C . THR A 1 198 ? -8.699 -2.311 29.952 1.00 77.81 198 THR A C 1
ATOM 1638 O O . THR A 1 198 ? -8.033 -2.574 28.947 1.00 77.81 198 THR A O 1
ATOM 1641 N N . LYS A 1 199 ? -9.452 -3.226 30.566 1.00 76.38 199 LYS A N 1
ATOM 1642 C CA . LYS A 1 199 ? -9.685 -4.587 30.069 1.00 76.38 199 LYS A CA 1
ATOM 1643 C C . LYS A 1 199 ? -11.094 -4.684 29.506 1.00 76.38 199 LYS A C 1
ATOM 1645 O O . LYS A 1 199 ? -12.041 -4.253 30.151 1.00 76.38 199 LYS A O 1
ATOM 1650 N N . VAL A 1 200 ? -11.239 -5.298 28.337 1.00 71.12 200 VAL A N 1
ATOM 1651 C CA . VAL A 1 200 ? -12.548 -5.616 27.754 1.00 71.12 200 VAL A CA 1
ATOM 1652 C C . VAL A 1 200 ? -12.680 -7.132 27.700 1.00 71.12 200 VAL A C 1
ATOM 1654 O O . VAL A 1 200 ? -11.894 -7.808 27.036 1.00 71.12 200 VAL A O 1
ATOM 1657 N N . VAL A 1 201 ? -13.649 -7.666 28.434 1.00 72.69 201 VAL A N 1
ATOM 1658 C CA . VAL A 1 201 ? -13.962 -9.094 28.498 1.00 72.69 201 VAL A CA 1
ATOM 1659 C C . VAL A 1 201 ? -15.237 -9.328 27.709 1.00 72.69 201 VAL A C 1
ATOM 1661 O O . VAL A 1 201 ? -16.249 -8.697 27.987 1.00 72.69 201 VAL A O 1
ATOM 1664 N N . PHE A 1 202 ? -15.195 -10.232 26.738 1.00 69.44 202 PHE A N 1
ATOM 1665 C CA . PHE A 1 202 ? -16.371 -10.620 25.967 1.00 69.44 202 PHE A CA 1
ATOM 1666 C C . PHE A 1 202 ? -16.918 -11.941 26.498 1.00 69.44 202 PHE A C 1
ATOM 1668 O O . PHE A 1 202 ? -16.153 -12.870 26.762 1.00 69.44 202 PHE A O 1
ATOM 1675 N N . SER A 1 203 ? -18.235 -12.022 26.626 1.00 70.50 203 SER A N 1
ATOM 1676 C CA . SER A 1 203 ? -18.974 -13.227 26.995 1.00 70.50 203 SER A CA 1
ATOM 1677 C C . SER A 1 203 ? -20.108 -13.462 26.006 1.00 70.50 203 SER A C 1
ATOM 1679 O O . SER A 1 203 ? -20.601 -12.528 25.375 1.00 70.50 203 SER A O 1
ATOM 1681 N N . TYR A 1 204 ? -20.500 -14.721 25.848 1.00 70.44 204 TYR A N 1
ATOM 1682 C CA . TYR A 1 204 ? -21.603 -15.133 24.990 1.00 70.44 204 TYR A CA 1
ATOM 1683 C C . TYR A 1 204 ? -22.484 -16.141 25.726 1.00 70.44 204 TYR A C 1
ATOM 1685 O O . TYR A 1 204 ? -21.953 -17.032 26.388 1.00 70.44 204 TYR A O 1
ATOM 1693 N N . ASP A 1 205 ? -23.804 -15.990 25.585 1.00 66.38 205 ASP A N 1
ATOM 1694 C CA . ASP A 1 205 ? -24.817 -16.858 26.212 1.00 66.38 205 ASP A CA 1
ATOM 1695 C C . ASP A 1 205 ? -25.214 -18.031 25.318 1.00 66.38 205 ASP A C 1
ATOM 1697 O O . ASP A 1 205 ? -25.727 -17.814 24.197 1.00 66.38 205 ASP A O 1
#

Organism: NCBI:txid1070528